Protein AF-A0AAV6LHW0-F1 (afdb_monomer)

Foldseek 3Di:
DDDDDDDDDDDDDDPPPPPPPDPPLQFKKKKFWKQFPLQFTFIWIDTSPPPDQPADATDGPADTAPDRFGQWEWADAAQKIKTAWHFDPVPPPPQQPRIFQWMWMARNVCRVVHIDTDDGHPFGFGNWYWDADHVVSDIDTWDGDGSDPDVPDPTDDDWDADPVQQKIKDAPPLVQGQWIWIFNNVDPPTDIGTAAASHCVQDDNDDFDSVPPQWDWDKEDSPPQKIWIWIWGDDPAIKIKIWIWRWDWDQDPVPRDTHIYIDTPDIHIYHHPDPGPRMHTDDMYIHGNPPPPVVPPVVVVVPPPDDDDDDDDDDDDDDDDYDDDDDDDDDDDDDDDDDDD

Sequence (341 aa):
MLPTDPNTSMSTPFSSSSSSGELEYEDASIYFCVERDFRLHEWYVIKGNSKTPEDKLLRPIFPPPPKNQRRSGCGVVGSTIYVLGGMDYNQRSYYGNDMYDDVYYIDTHRPSSGWKKGCPMTTPRDRPYAVTVDDLHKMYVFGGKGILRRRDDVTPWAEVFDSKDGILYCMENWRRPGIMYGLDVSNPQNQIQRVLGCDNSCLPQEGYNYDDPAAKEFMVSLGNSKLAVIWSGYRDGFFVCCSKLNMSKRLNATTGQVDFVAMPLSLSYYSVESLETSSRLAYCLAIFPSQNNESKEEASKDASTSNDINSSNNNNNNDAKKKKKKKKKKRVRNKKKKQVQ

Structure (mmCIF, N/CA/C/O backbone):
data_AF-A0AAV6LHW0-F1
#
_entry.id   AF-A0AAV6LHW0-F1
#
loop_
_atom_site.group_PDB
_atom_site.id
_atom_site.type_symbol
_atom_site.label_atom_id
_atom_site.label_alt_id
_atom_site.label_comp_id
_atom_site.label_asym_id
_atom_site.label_entity_id
_atom_site.label_seq_id
_atom_site.pdbx_PDB_ins_code
_atom_site.Cartn_x
_atom_site.Cartn_y
_atom_site.Cartn_z
_atom_site.occupancy
_atom_site.B_iso_or_equiv
_atom_site.auth_seq_id
_atom_site.auth_comp_id
_atom_site.auth_asym_id
_atom_site.auth_atom_id
_atom_site.pdbx_PDB_model_num
ATOM 1 N N . MET A 1 1 ? -34.023 25.007 58.345 1.00 45.44 1 MET A N 1
ATOM 2 C CA . MET A 1 1 ? -33.346 23.700 58.470 1.00 45.44 1 MET A CA 1
ATOM 3 C C . MET A 1 1 ? -34.209 22.681 57.749 1.00 45.44 1 MET A C 1
ATOM 5 O O . MET A 1 1 ? -35.313 22.423 58.203 1.00 45.44 1 MET A O 1
ATOM 9 N N . LEU A 1 2 ? -33.765 22.229 56.578 1.00 45.16 2 LEU A N 1
ATOM 10 C CA . LEU A 1 2 ? -34.422 21.203 55.761 1.00 45.16 2 LEU A CA 1
ATOM 11 C C . LEU A 1 2 ? -33.617 19.901 55.898 1.00 45.16 2 LEU A C 1
ATOM 13 O O . LEU A 1 2 ? -32.389 19.999 55.977 1.00 45.16 2 LEU A O 1
ATOM 17 N N . PRO A 1 3 ? -34.250 18.717 55.941 1.00 59.19 3 PRO A N 1
ATOM 18 C CA . PRO A 1 3 ? -33.524 17.463 56.033 1.00 59.19 3 PRO A CA 1
ATOM 19 C C . PRO A 1 3 ? -33.006 17.042 54.653 1.00 59.19 3 PRO A C 1
ATOM 21 O O . PRO A 1 3 ? -33.725 17.064 53.657 1.00 59.19 3 PRO A O 1
ATOM 24 N N . THR A 1 4 ? -31.730 16.681 54.619 1.00 55.91 4 THR A N 1
ATOM 25 C CA . THR A 1 4 ? -31.039 16.026 53.508 1.00 55.91 4 THR A CA 1
ATOM 26 C C . THR A 1 4 ? -31.240 14.516 53.598 1.00 55.91 4 THR A C 1
ATOM 28 O O . THR A 1 4 ? -30.844 13.928 54.603 1.00 55.91 4 THR A O 1
ATOM 31 N N . ASP A 1 5 ? -31.769 13.896 52.543 1.00 54.09 5 ASP A N 1
ATOM 32 C CA . ASP A 1 5 ? -31.680 12.448 52.320 1.00 54.09 5 ASP A CA 1
ATOM 33 C C . ASP A 1 5 ? -30.439 12.131 51.469 1.00 54.09 5 ASP A C 1
ATOM 35 O O . ASP A 1 5 ? -30.334 12.625 50.342 1.00 54.09 5 ASP A O 1
ATOM 39 N N . PRO A 1 6 ? -29.502 11.292 51.947 1.00 62.72 6 PRO A N 1
ATOM 40 C CA . PRO A 1 6 ? -28.425 10.759 51.133 1.00 62.72 6 PRO A CA 1
ATOM 41 C C . PRO A 1 6 ? -28.616 9.249 50.988 1.00 62.72 6 PRO A C 1
ATOM 43 O O . PRO A 1 6 ? -28.212 8.498 51.868 1.00 62.72 6 PRO A O 1
ATOM 46 N N . ASN A 1 7 ? -29.233 8.786 49.900 1.00 53.12 7 ASN A N 1
ATOM 47 C CA . ASN A 1 7 ? -29.050 7.407 49.431 1.00 53.12 7 ASN A CA 1
ATOM 48 C C . ASN A 1 7 ? -29.612 7.230 48.018 1.00 53.12 7 ASN A C 1
ATOM 50 O O . ASN A 1 7 ? -30.750 6.817 47.809 1.00 53.12 7 ASN A O 1
ATOM 54 N N . THR A 1 8 ? -28.774 7.4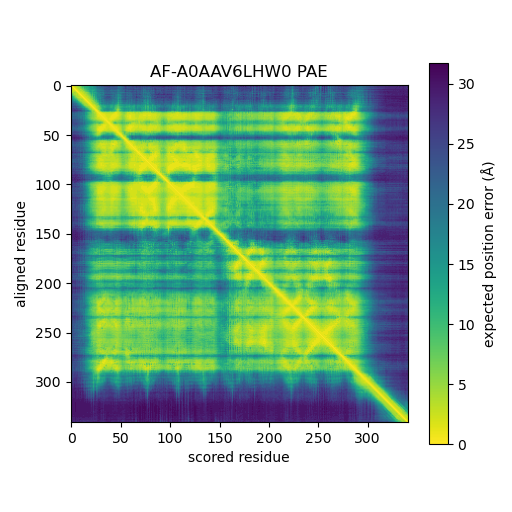98 47.019 1.00 55.09 8 THR A N 1
ATOM 55 C CA . THR A 1 8 ? -28.969 6.969 45.667 1.00 55.09 8 THR A CA 1
ATOM 56 C C . THR A 1 8 ? -27.745 6.133 45.329 1.00 55.09 8 THR A C 1
ATOM 58 O O . THR A 1 8 ? -26.721 6.626 44.867 1.00 55.09 8 THR A O 1
ATOM 61 N N . SER A 1 9 ? -27.854 4.846 45.651 1.00 48.81 9 SER A N 1
ATOM 62 C CA . SER A 1 9 ? -26.926 3.794 45.252 1.00 48.81 9 SER A CA 1
ATOM 63 C C . SER A 1 9 ? -26.921 3.708 43.723 1.00 48.81 9 SER A C 1
ATOM 65 O O . SER A 1 9 ? -27.891 3.238 43.126 1.00 48.81 9 SER A O 1
ATOM 67 N N . MET A 1 10 ? -25.839 4.163 43.087 1.00 45.81 10 MET A N 1
ATOM 68 C CA . MET A 1 10 ? -25.598 3.907 41.670 1.00 45.81 10 MET A CA 1
ATOM 69 C C . MET A 1 10 ? -25.259 2.428 41.480 1.00 45.81 10 MET A C 1
ATOM 71 O O . MET A 1 10 ? -24.187 1.965 41.864 1.00 45.81 10 MET A O 1
ATOM 75 N N . SER A 1 11 ? -26.185 1.689 40.876 1.00 41.66 11 SER A N 1
ATOM 76 C CA . SER A 1 11 ? -25.944 0.352 40.346 1.00 41.66 11 SER A CA 1
ATOM 77 C C . SER A 1 11 ? -24.885 0.420 39.245 1.00 41.66 11 SER A C 1
ATOM 79 O O . SER A 1 11 ? -25.066 1.118 38.245 1.00 41.66 11 SER A O 1
ATOM 81 N N . THR A 1 12 ? -23.787 -0.307 39.421 1.00 42.31 12 THR A N 1
ATOM 82 C CA . THR A 1 12 ? -22.769 -0.504 38.391 1.00 42.31 12 THR A CA 1
ATOM 83 C C . THR A 1 12 ? -23.359 -1.299 37.217 1.00 42.31 12 THR A C 1
ATOM 85 O O . THR A 1 12 ? -24.058 -2.292 37.437 1.00 42.31 12 THR A O 1
ATOM 88 N N . PRO A 1 13 ? -23.120 -0.896 35.958 1.00 51.62 13 PRO A N 1
ATOM 89 C CA . PRO A 1 13 ? -23.587 -1.663 34.814 1.00 51.62 13 PRO A CA 1
ATOM 90 C C . PRO A 1 13 ? -22.783 -2.963 34.690 1.00 51.62 13 PRO A C 1
ATOM 92 O O . PRO A 1 13 ? -21.550 -2.958 34.661 1.00 51.62 13 PRO A O 1
ATOM 95 N N . PHE A 1 14 ? -23.512 -4.077 34.621 1.00 39.62 14 PHE A N 1
ATOM 96 C CA . PHE A 1 14 ? -22.997 -5.416 34.356 1.00 39.62 14 PHE A CA 1
ATOM 97 C C . PHE A 1 14 ? -22.128 -5.422 33.093 1.00 39.62 14 PHE A C 1
ATOM 99 O O . PHE A 1 14 ? -22.608 -5.202 31.983 1.00 39.62 14 PHE A O 1
ATOM 106 N N . SER A 1 15 ? -20.842 -5.710 33.271 1.00 40.59 15 SER A N 1
ATOM 107 C CA . SER A 1 15 ? -19.899 -5.977 32.189 1.00 40.59 15 SER A CA 1
ATOM 108 C C . SER A 1 15 ? -20.112 -7.419 31.726 1.00 40.59 15 SER A C 1
ATOM 110 O O . SER A 1 15 ? -19.512 -8.352 32.254 1.00 40.59 15 SER A O 1
ATOM 112 N N . SER A 1 16 ? -21.015 -7.637 30.772 1.00 41.41 16 SER A N 1
ATOM 113 C CA . SER A 1 16 ? -21.147 -8.935 30.109 1.00 41.41 16 SER A CA 1
ATOM 114 C C . SER A 1 16 ? -19.967 -9.126 29.152 1.00 41.41 16 SER A C 1
ATOM 116 O O . SER A 1 16 ? -20.034 -8.747 27.984 1.00 41.41 16 SER A O 1
ATOM 118 N N . SER A 1 17 ? -18.867 -9.689 29.652 1.00 40.88 17 SER A N 1
ATOM 119 C CA . SER A 1 17 ? -17.739 -10.134 28.833 1.00 40.88 17 SER A CA 1
ATOM 120 C C . SER A 1 17 ? -18.137 -11.405 28.079 1.00 40.88 17 SER A C 1
ATOM 122 O O . SER A 1 17 ? -17.826 -12.523 28.494 1.00 40.88 17 SER A O 1
ATOM 124 N N . SER A 1 18 ? -18.875 -11.253 26.983 1.00 45.28 18 SER A N 1
ATOM 125 C CA . SER A 1 18 ? -19.011 -12.322 26.002 1.00 45.28 18 SER A CA 1
ATOM 126 C C . SER A 1 18 ? -17.648 -12.518 25.343 1.00 45.28 18 SER A C 1
ATOM 128 O O . SER A 1 18 ? -17.270 -11.753 24.459 1.00 45.28 18 SER A O 1
ATOM 130 N N . SER A 1 19 ? -16.901 -13.533 25.780 1.00 45.72 19 SER A N 1
ATOM 131 C CA . SER A 1 19 ? -15.697 -14.008 25.096 1.00 45.72 19 SER A CA 1
ATOM 132 C C . SER A 1 19 ? -16.102 -14.742 23.812 1.00 45.72 19 SER A C 1
ATOM 134 O O . SER A 1 19 ? -15.913 -15.952 23.670 1.00 45.72 19 SER A O 1
ATOM 136 N N . SER A 1 20 ? -16.735 -14.038 22.876 1.00 52.12 20 SER A N 1
ATOM 137 C CA . SER A 1 20 ? -16.699 -14.466 21.485 1.00 52.12 20 SER A CA 1
ATOM 138 C C . SER A 1 20 ? -15.224 -14.492 21.122 1.00 52.12 20 SER A C 1
ATOM 140 O O . SER A 1 20 ? -14.586 -13.447 21.199 1.00 52.12 20 SER A O 1
ATOM 142 N N . GLY A 1 21 ? -14.675 -15.677 20.848 1.00 49.41 21 GLY A N 1
ATOM 143 C CA . GLY A 1 21 ? -13.283 -15.825 20.446 1.00 49.41 21 GLY A CA 1
ATOM 144 C C . GLY A 1 21 ? -13.035 -14.940 19.236 1.00 49.41 21 GLY A C 1
ATOM 145 O O . GLY A 1 21 ? -13.400 -15.311 18.120 1.00 49.41 21 GLY A O 1
ATOM 146 N N . GLU A 1 22 ? -12.497 -13.745 19.476 1.00 56.09 22 GLU A N 1
ATOM 147 C CA . GLU A 1 22 ? -12.031 -12.862 18.427 1.00 56.09 22 GLU A CA 1
ATOM 148 C C . GLU A 1 22 ? -10.978 -13.667 17.684 1.00 56.09 22 GLU A C 1
ATOM 150 O O . GLU A 1 22 ? -9.933 -14.010 18.232 1.00 56.09 22 GLU A O 1
ATOM 155 N N . LEU A 1 23 ? -11.307 -14.064 16.454 1.00 55.53 23 LEU A N 1
ATOM 156 C CA . LEU A 1 23 ? -10.321 -14.601 15.536 1.00 55.53 23 LEU A CA 1
ATOM 157 C C . LEU A 1 23 ? -9.218 -13.550 15.471 1.00 55.53 23 LEU A C 1
ATOM 159 O O . LEU A 1 23 ? -9.448 -12.444 14.987 1.00 55.53 23 LEU A O 1
ATOM 163 N N . GLU A 1 24 ? -8.056 -13.860 16.030 1.00 57.31 24 GLU A N 1
ATOM 164 C CA . GLU A 1 24 ? -6.902 -12.977 16.006 1.00 57.31 24 GLU A CA 1
ATOM 165 C C . GLU A 1 24 ? -6.480 -12.798 14.540 1.00 57.31 24 GLU A C 1
ATOM 167 O O . GLU A 1 24 ? -5.774 -13.615 13.960 1.00 57.31 24 GLU A O 1
ATOM 172 N N . TYR A 1 25 ? -6.932 -11.715 13.903 1.00 59.81 25 TYR A N 1
ATOM 173 C CA . TYR A 1 25 ? -6.459 -11.264 12.586 1.00 59.81 25 TYR A CA 1
ATOM 174 C C . TYR A 1 25 ? -5.032 -10.671 12.676 1.00 59.81 25 TYR A C 1
ATOM 176 O O . TYR A 1 25 ? -4.669 -9.781 11.908 1.00 59.81 25 TYR A O 1
ATOM 184 N N . GLU A 1 26 ? -4.209 -11.120 13.630 1.00 60.47 26 GLU A N 1
ATOM 185 C CA . GLU A 1 26 ? -2.890 -10.535 13.919 1.00 60.47 26 GLU A CA 1
ATOM 186 C C . GLU A 1 26 ? -1.864 -10.717 12.785 1.00 60.47 26 GLU A C 1
ATOM 188 O O . GLU A 1 26 ? -0.864 -10.001 12.719 1.00 60.47 26 GLU A O 1
ATOM 193 N N . ASP A 1 27 ? -2.164 -11.566 11.807 1.00 80.06 27 ASP A N 1
ATOM 194 C CA . ASP A 1 27 ? -1.189 -12.044 10.829 1.00 80.06 27 ASP A CA 1
ATOM 195 C C . ASP A 1 27 ? -1.118 -11.224 9.528 1.00 80.06 27 ASP A C 1
ATOM 197 O O . ASP A 1 27 ? -0.403 -11.607 8.592 1.00 80.06 27 ASP A O 1
ATOM 201 N N . ALA A 1 28 ? -1.830 -10.093 9.434 1.00 86.62 28 ALA A N 1
ATOM 202 C CA . ALA A 1 28 ? -1.770 -9.245 8.244 1.00 86.62 28 ALA A CA 1
ATOM 203 C C . ALA A 1 28 ? -0.316 -8.834 7.944 1.00 86.62 28 ALA A C 1
ATOM 205 O O . ALA A 1 28 ? 0.417 -8.336 8.805 1.00 86.62 28 ALA A O 1
ATOM 206 N N . SER A 1 29 ? 0.117 -9.071 6.708 1.00 91.75 29 SER A N 1
ATOM 207 C CA . SER A 1 29 ? 1.451 -8.704 6.237 1.00 91.75 29 SER A CA 1
ATOM 208 C C . SER A 1 29 ? 1.357 -7.446 5.391 1.00 91.75 29 SER A C 1
ATOM 210 O O . SER A 1 29 ? 0.547 -7.373 4.468 1.00 91.75 29 SER A O 1
ATOM 212 N N . ILE A 1 30 ? 2.194 -6.459 5.693 1.00 92.06 30 ILE A N 1
ATOM 213 C CA . ILE A 1 30 ? 2.239 -5.203 4.949 1.00 92.06 30 ILE A CA 1
ATOM 214 C C . ILE A 1 30 ? 3.348 -5.304 3.916 1.00 92.06 30 ILE A C 1
ATOM 216 O O . ILE A 1 30 ? 4.518 -5.445 4.265 1.00 92.06 30 ILE A O 1
ATOM 220 N N . TYR A 1 31 ? 2.977 -5.235 2.648 1.00 94.00 31 TYR A N 1
ATOM 221 C CA . TYR A 1 31 ? 3.888 -5.203 1.520 1.00 94.00 31 TYR A CA 1
ATOM 222 C C . TYR A 1 31 ? 4.029 -3.772 1.049 1.00 94.00 31 TYR A C 1
ATOM 224 O O . TYR A 1 31 ? 3.038 -3.099 0.783 1.00 94.00 31 TYR A O 1
ATOM 232 N N . PHE A 1 32 ? 5.254 -3.302 0.894 1.00 93.81 32 PHE A N 1
ATOM 233 C CA . PHE A 1 32 ? 5.490 -1.967 0.371 1.00 93.81 32 PHE A CA 1
ATOM 234 C C . PHE A 1 32 ? 6.571 -1.994 -0.693 1.00 93.81 32 PHE A C 1
ATOM 236 O O . PHE A 1 32 ? 7.426 -2.880 -0.722 1.00 93.81 32 PHE A O 1
ATOM 243 N N . CYS A 1 33 ? 6.500 -1.028 -1.596 1.00 93.25 33 CYS A N 1
ATOM 244 C CA . CYS A 1 33 ? 7.417 -0.907 -2.707 1.00 93.25 33 CYS A CA 1
ATOM 245 C C . CYS A 1 33 ? 8.215 0.383 -2.586 1.00 93.25 33 CYS A C 1
ATOM 247 O O . CYS A 1 33 ? 7.638 1.458 -2.413 1.00 93.25 33 CYS A O 1
ATOM 249 N N . VAL A 1 34 ? 9.530 0.269 -2.721 1.00 91.44 34 VAL A N 1
ATOM 250 C CA . VAL A 1 34 ? 10.455 1.395 -2.795 1.00 91.44 34 VAL A CA 1
ATOM 251 C C . VAL A 1 34 ? 10.915 1.534 -4.237 1.00 91.44 34 VAL A C 1
ATOM 253 O O . VAL A 1 34 ? 11.381 0.574 -4.853 1.00 91.44 34 VAL A O 1
ATOM 256 N N . GLU A 1 35 ? 10.763 2.734 -4.779 1.00 89.75 35 GLU A N 1
ATOM 257 C CA . GLU A 1 35 ? 11.298 3.113 -6.078 1.00 89.75 35 GLU A CA 1
ATOM 258 C C . GLU A 1 35 ? 12.702 3.699 -5.886 1.00 89.75 35 GLU A C 1
ATOM 260 O O . GLU A 1 35 ? 12.839 4.719 -5.212 1.00 89.75 35 GLU A O 1
ATOM 265 N N . ARG A 1 36 ? 13.725 3.082 -6.489 1.00 87.00 36 ARG A N 1
ATOM 266 C CA . ARG A 1 36 ? 15.128 3.540 -6.456 1.00 87.00 36 ARG A CA 1
ATOM 267 C C . ARG A 1 36 ? 15.575 4.095 -7.788 1.00 87.00 36 ARG A C 1
ATOM 269 O O . ARG A 1 36 ? 15.287 3.484 -8.825 1.00 87.00 36 ARG A O 1
ATOM 276 N N . ASP A 1 37 ? 16.247 5.245 -7.776 1.00 83.06 37 ASP A N 1
ATOM 277 C CA . ASP A 1 37 ? 16.750 5.929 -8.977 1.00 83.06 37 ASP A CA 1
ATOM 278 C C . ASP A 1 37 ? 15.693 6.091 -10.078 1.00 83.06 37 ASP A C 1
ATOM 280 O O . ASP A 1 37 ? 15.959 6.135 -11.288 1.00 83.06 37 ASP A O 1
ATOM 284 N N . PHE A 1 38 ? 14.433 6.132 -9.651 1.00 77.88 38 PHE A N 1
ATOM 285 C CA . PHE A 1 38 ? 13.253 6.014 -10.489 1.00 77.88 38 PHE A CA 1
ATOM 286 C C . PHE A 1 38 ? 13.181 4.712 -11.314 1.00 77.88 38 PHE A C 1
ATOM 288 O O . PHE A 1 38 ? 12.250 4.529 -12.078 1.00 77.88 38 PHE A O 1
ATOM 295 N N . ARG A 1 39 ? 14.171 3.814 -11.300 1.00 78.50 39 ARG A N 1
ATOM 296 C CA . ARG A 1 39 ? 14.297 2.679 -12.238 1.00 78.50 39 ARG A CA 1
ATOM 297 C C . ARG A 1 39 ? 13.915 1.339 -11.641 1.00 78.50 39 ARG A C 1
ATOM 299 O O . ARG A 1 39 ? 13.562 0.451 -12.411 1.00 78.50 39 ARG A O 1
ATOM 306 N N . LEU A 1 40 ? 14.050 1.166 -10.339 1.00 84.25 40 LEU A N 1
ATOM 307 C CA . LEU A 1 40 ? 13.905 -0.139 -9.714 1.00 84.25 40 LEU A CA 1
ATOM 308 C C . LEU A 1 40 ? 12.770 -0.079 -8.709 1.00 84.25 40 LEU A C 1
ATOM 310 O O . LEU A 1 40 ? 12.725 0.827 -7.890 1.00 84.25 40 LEU A O 1
ATOM 314 N N . HIS A 1 41 ? 11.853 -1.035 -8.814 1.00 89.81 41 HIS A N 1
ATOM 315 C CA . HIS A 1 41 ? 10.768 -1.225 -7.862 1.00 89.81 41 HIS A CA 1
ATOM 316 C C . HIS A 1 41 ? 11.117 -2.440 -7.021 1.00 89.81 41 HIS A C 1
ATOM 318 O O . HIS A 1 41 ? 11.032 -3.578 -7.493 1.00 89.81 41 HIS A O 1
ATOM 324 N N . GLU A 1 42 ? 11.543 -2.186 -5.795 1.00 93.25 42 GLU A N 1
ATOM 325 C CA . GLU A 1 42 ? 11.894 -3.220 -4.837 1.00 93.25 42 GLU A CA 1
ATOM 326 C C . GLU A 1 42 ? 10.759 -3.388 -3.843 1.00 93.25 42 GLU A C 1
ATOM 328 O O . GLU A 1 42 ? 10.222 -2.412 -3.324 1.00 93.25 42 GLU A O 1
ATOM 333 N N . TRP A 1 43 ? 10.367 -4.633 -3.608 1.00 94.06 43 TRP A N 1
ATOM 334 C CA . TRP A 1 43 ? 9.271 -4.962 -2.710 1.00 94.06 43 TRP A CA 1
ATOM 335 C C . TRP A 1 43 ? 9.807 -5.492 -1.396 1.00 94.06 43 TRP A C 1
ATOM 337 O O . TRP A 1 43 ? 10.716 -6.317 -1.387 1.00 94.06 43 TRP A O 1
ATOM 347 N N . TYR A 1 44 ? 9.193 -5.067 -0.306 1.00 94.00 44 TYR A N 1
ATOM 348 C CA . TYR A 1 44 ? 9.530 -5.447 1.057 1.00 94.00 44 TYR A CA 1
ATOM 349 C C . TYR A 1 44 ? 8.268 -5.895 1.784 1.00 94.00 44 TYR A C 1
ATOM 351 O O . TYR A 1 44 ? 7.156 -5.589 1.352 1.00 94.00 44 TYR A O 1
ATOM 359 N N . VAL A 1 45 ? 8.441 -6.612 2.894 1.00 93.75 45 VAL A N 1
ATOM 360 C CA . VAL A 1 45 ? 7.328 -7.059 3.735 1.00 93.75 45 VAL A CA 1
ATOM 361 C C . VAL A 1 45 ? 7.620 -6.826 5.209 1.00 93.75 45 VAL A C 1
ATOM 363 O O . VAL A 1 45 ? 8.693 -7.168 5.708 1.00 93.75 45 VAL A O 1
ATOM 366 N N . ILE A 1 46 ? 6.624 -6.298 5.912 1.00 91.12 46 ILE A N 1
ATOM 367 C CA . ILE A 1 46 ? 6.542 -6.260 7.369 1.00 91.12 46 ILE A CA 1
ATOM 368 C C . ILE A 1 46 ? 5.493 -7.288 7.780 1.00 91.12 46 ILE A C 1
ATOM 370 O O . ILE A 1 46 ? 4.313 -7.154 7.461 1.00 91.12 46 ILE A O 1
ATOM 374 N N . LYS A 1 47 ? 5.921 -8.341 8.477 1.00 89.69 47 LYS A N 1
ATOM 375 C CA . LYS A 1 47 ? 5.010 -9.380 8.975 1.00 89.69 47 LYS A CA 1
ATOM 376 C C . LYS A 1 47 ? 4.317 -8.915 10.256 1.00 89.69 47 LYS A C 1
ATOM 378 O O . LYS A 1 47 ? 4.991 -8.406 11.153 1.00 89.69 47 LYS A O 1
ATOM 383 N N . GLY A 1 48 ? 3.009 -9.162 10.362 1.00 81.19 48 GLY A N 1
ATOM 384 C CA . GLY A 1 48 ? 2.166 -8.767 11.496 1.00 81.19 48 GLY A CA 1
ATOM 385 C C . GLY A 1 48 ? 2.744 -9.133 12.868 1.00 81.19 48 GLY A C 1
ATOM 386 O O . GLY A 1 48 ? 2.841 -8.260 13.730 1.00 81.19 48 GLY A O 1
ATOM 387 N N . ASN A 1 49 ? 3.260 -10.358 13.010 1.00 77.00 49 ASN A N 1
ATOM 388 C CA . ASN A 1 49 ? 3.678 -10.935 14.299 1.00 77.00 49 ASN A CA 1
ATOM 389 C C . ASN A 1 49 ? 5.152 -10.718 14.663 1.00 77.00 49 ASN A C 1
ATOM 391 O O . ASN A 1 49 ? 5.681 -11.394 15.550 1.00 77.00 49 ASN A O 1
ATOM 395 N N . SER A 1 50 ? 5.870 -9.831 13.972 1.00 72.31 50 SER A N 1
ATOM 396 C CA . SER A 1 50 ? 7.274 -9.574 14.305 1.00 72.31 50 SER A CA 1
ATOM 397 C C . SER A 1 50 ? 7.379 -8.814 15.635 1.00 72.31 50 SER A C 1
ATOM 399 O O . SER A 1 50 ? 7.441 -7.591 15.641 1.00 72.31 50 SER A O 1
ATOM 401 N N . LYS A 1 51 ? 7.456 -9.545 16.756 1.00 66.81 51 LYS A N 1
ATOM 402 C CA . LYS A 1 51 ? 7.582 -8.996 18.122 1.00 66.81 51 LYS A CA 1
ATOM 403 C C . LYS A 1 51 ? 8.893 -8.248 18.400 1.00 66.81 51 LYS A C 1
ATOM 405 O O . LYS A 1 51 ? 9.015 -7.639 19.452 1.00 66.81 51 LYS A O 1
ATOM 410 N N . THR A 1 52 ? 9.874 -8.297 17.498 1.00 58.38 52 THR A N 1
ATOM 411 C CA . THR A 1 52 ? 11.169 -7.620 17.672 1.00 58.38 52 THR A CA 1
ATOM 412 C C . THR A 1 52 ? 11.304 -6.439 16.702 1.00 58.38 52 THR A C 1
ATOM 414 O O . THR A 1 52 ? 11.442 -6.684 15.495 1.00 58.38 52 THR A O 1
ATOM 417 N N . PRO A 1 53 ? 11.237 -5.184 17.199 1.00 54.72 53 PRO A N 1
ATOM 418 C CA . PRO A 1 53 ? 11.320 -3.965 16.389 1.00 54.72 53 PRO A CA 1
ATOM 419 C C . PRO A 1 53 ? 12.749 -3.470 16.115 1.00 54.72 53 PRO A C 1
ATOM 421 O O . PRO A 1 53 ? 12.900 -2.441 15.470 1.00 54.72 53 PRO A O 1
ATOM 424 N N . GLU A 1 54 ? 13.791 -4.140 16.607 1.00 55.16 54 GLU A N 1
ATOM 425 C CA . GLU A 1 54 ? 15.150 -3.586 16.554 1.00 55.16 54 GLU A CA 1
ATOM 426 C C . GLU A 1 54 ? 15.771 -3.721 15.156 1.00 55.16 54 GLU A C 1
ATOM 428 O O . GLU A 1 54 ? 15.980 -4.836 14.672 1.00 55.16 54 GLU A O 1
ATOM 433 N N . ASP A 1 55 ? 16.008 -2.569 14.515 1.00 57.66 55 ASP A N 1
ATOM 434 C CA . ASP A 1 55 ? 16.890 -2.310 13.366 1.00 57.66 55 ASP A CA 1
ATOM 435 C C . ASP A 1 55 ? 17.003 -3.437 12.335 1.00 57.66 55 ASP A C 1
ATOM 437 O O . ASP A 1 55 ? 18.085 -3.830 11.888 1.00 57.66 55 ASP A O 1
ATOM 441 N N . LYS A 1 56 ? 15.854 -3.970 11.906 1.00 75.88 56 LYS A N 1
ATOM 442 C CA . LYS A 1 56 ? 15.839 -4.974 10.845 1.00 75.88 56 LYS A CA 1
ATOM 443 C C . LYS A 1 56 ? 16.113 -4.297 9.518 1.00 75.88 56 LYS A C 1
ATOM 445 O O . LYS A 1 56 ? 15.253 -3.611 8.968 1.00 75.88 56 LYS A O 1
ATOM 450 N N . LEU A 1 57 ? 17.300 -4.564 8.992 1.00 81.69 57 LEU A N 1
ATOM 451 C CA . LEU A 1 57 ? 17.639 -4.298 7.607 1.00 81.69 57 LEU A CA 1
ATOM 452 C C . LEU A 1 57 ? 16.721 -5.127 6.702 1.00 81.69 57 LEU A C 1
ATOM 454 O O . LEU A 1 57 ? 16.831 -6.356 6.632 1.00 81.69 57 LEU A O 1
ATOM 458 N N . LEU A 1 58 ? 15.786 -4.462 6.031 1.00 86.38 58 LEU A N 1
ATOM 459 C CA . LEU A 1 58 ? 14.883 -5.124 5.099 1.00 86.38 58 LEU A CA 1
ATOM 460 C C . LEU A 1 58 ? 15.574 -5.339 3.751 1.00 86.38 58 LEU A C 1
ATOM 462 O O . LEU A 1 58 ? 16.264 -4.460 3.234 1.00 86.38 58 LEU A O 1
ATOM 466 N N . ARG A 1 59 ? 15.343 -6.516 3.161 1.00 89.25 59 ARG A N 1
ATOM 467 C CA . ARG A 1 59 ? 15.826 -6.880 1.824 1.00 89.25 59 ARG A CA 1
ATOM 468 C C . ARG A 1 59 ? 14.663 -7.074 0.855 1.00 89.25 59 ARG A C 1
ATOM 470 O O . ARG A 1 59 ? 13.597 -7.514 1.298 1.00 89.25 59 ARG A O 1
ATOM 477 N N . PRO A 1 60 ? 14.862 -6.795 -0.446 1.00 91.06 60 PRO A N 1
ATOM 478 C CA . PRO A 1 60 ? 13.843 -7.048 -1.450 1.00 91.06 60 PRO A CA 1
ATOM 479 C C . PRO A 1 60 ? 13.428 -8.523 -1.460 1.00 91.06 60 PRO A C 1
ATOM 481 O O . PRO A 1 60 ? 14.279 -9.413 -1.479 1.00 91.06 60 PRO A O 1
ATOM 484 N N . ILE A 1 61 ? 12.123 -8.789 -1.446 1.00 93.75 61 ILE A N 1
ATOM 485 C CA . ILE A 1 61 ? 11.578 -10.156 -1.364 1.00 93.75 61 ILE A CA 1
ATOM 486 C C . ILE A 1 61 ? 11.186 -10.741 -2.721 1.00 93.75 61 ILE A C 1
ATOM 488 O O . ILE A 1 61 ? 11.010 -11.954 -2.841 1.00 93.75 61 ILE A O 1
ATOM 492 N N . PHE A 1 62 ? 11.042 -9.892 -3.739 1.00 92.75 62 PHE A N 1
ATOM 493 C CA . PHE A 1 62 ? 10.716 -10.298 -5.102 1.00 92.75 62 PHE A CA 1
ATOM 494 C C . PHE A 1 62 ? 11.803 -9.814 -6.064 1.00 92.75 62 PHE A C 1
ATOM 496 O O . PHE A 1 62 ? 12.367 -8.737 -5.850 1.00 92.75 62 PHE A O 1
ATOM 503 N N . PRO A 1 63 ? 12.068 -10.550 -7.159 1.00 92.81 63 PRO A N 1
ATOM 504 C CA . PRO A 1 63 ? 12.795 -9.974 -8.283 1.00 92.81 63 PRO A CA 1
ATOM 505 C C . PRO A 1 63 ? 12.011 -8.778 -8.857 1.00 92.81 63 PRO A C 1
ATOM 507 O O . PRO A 1 63 ? 10.793 -8.697 -8.661 1.00 92.81 63 PRO A O 1
ATOM 510 N N . PRO A 1 64 ? 12.656 -7.859 -9.592 1.00 90.38 64 PRO A N 1
ATOM 511 C CA . PRO A 1 64 ? 11.942 -6.779 -10.263 1.00 90.38 64 PRO A CA 1
ATOM 512 C C . PRO A 1 64 ? 10.954 -7.334 -11.309 1.00 90.38 64 PRO A C 1
ATOM 514 O O . PRO A 1 64 ? 11.204 -8.396 -11.895 1.00 90.38 64 PRO A O 1
ATOM 517 N N . PRO A 1 65 ? 9.832 -6.638 -11.572 1.00 90.00 65 PRO A N 1
ATOM 518 C CA . PRO A 1 65 ? 8.916 -7.026 -12.638 1.00 90.00 65 PRO A CA 1
ATOM 519 C C . PRO A 1 65 ? 9.609 -6.983 -14.016 1.00 90.00 65 PRO A C 1
ATOM 521 O O . PRO A 1 65 ? 10.553 -6.212 -14.206 1.00 90.00 65 PRO A O 1
ATOM 524 N N . PRO A 1 66 ? 9.147 -7.768 -15.014 1.00 89.31 66 PRO A N 1
ATOM 525 C CA . PRO A 1 66 ? 9.828 -7.904 -16.307 1.00 89.31 66 PRO A CA 1
ATOM 526 C C . PRO A 1 66 ? 9.956 -6.599 -17.098 1.00 89.31 66 PRO A C 1
ATOM 528 O O . PRO A 1 66 ? 10.838 -6.472 -17.944 1.00 89.31 66 PRO A O 1
ATOM 531 N N . LYS A 1 67 ? 9.060 -5.640 -16.850 1.00 88.06 67 LYS A N 1
ATOM 532 C CA . LYS A 1 67 ? 9.114 -4.293 -17.414 1.00 88.06 67 LYS A CA 1
ATOM 533 C C . LYS A 1 67 ? 9.333 -3.276 -16.306 1.00 88.06 67 LYS A C 1
ATOM 535 O O . LYS A 1 67 ? 8.740 -3.375 -15.235 1.00 88.06 67 LYS A O 1
ATOM 540 N N . ASN A 1 68 ? 10.119 -2.247 -16.613 1.00 83.75 68 ASN A N 1
ATOM 541 C CA . ASN A 1 68 ? 10.272 -1.082 -15.752 1.00 83.75 68 ASN A CA 1
ATOM 542 C C . ASN A 1 68 ? 9.045 -0.169 -15.876 1.00 83.75 68 ASN A C 1
ATOM 544 O O . ASN A 1 68 ? 9.057 0.829 -16.597 1.00 83.75 68 ASN A O 1
ATOM 548 N N . GLN A 1 69 ? 7.956 -0.568 -15.226 1.00 85.00 69 GLN A N 1
ATOM 549 C CA . GLN A 1 69 ? 6.696 0.158 -15.252 1.00 85.00 69 GLN A CA 1
ATOM 550 C C . GLN A 1 69 ? 6.691 1.238 -14.168 1.00 85.00 69 GLN A C 1
ATOM 552 O O . GLN A 1 69 ? 6.136 1.067 -13.080 1.00 85.00 69 GLN A O 1
ATOM 557 N N . ARG A 1 70 ? 7.335 2.371 -14.450 1.00 87.06 70 ARG A N 1
ATOM 558 C CA . ARG A 1 70 ? 7.298 3.517 -13.536 1.00 87.06 70 ARG A CA 1
ATOM 559 C C . ARG A 1 70 ? 5.880 4.019 -13.408 1.00 87.06 70 ARG A C 1
ATOM 561 O O . ARG A 1 70 ? 5.130 3.980 -14.380 1.00 87.06 70 ARG A O 1
ATOM 568 N N . ARG A 1 71 ? 5.545 4.566 -12.238 1.00 88.56 71 ARG A N 1
ATOM 569 C CA . ARG A 1 71 ? 4.234 5.183 -12.007 1.00 88.56 71 ARG A CA 1
ATOM 570 C C . ARG A 1 71 ? 3.071 4.226 -12.318 1.00 88.56 71 ARG A C 1
ATOM 572 O O . ARG A 1 71 ? 2.035 4.643 -12.826 1.00 88.56 71 ARG A O 1
ATOM 579 N N . SER A 1 72 ? 3.251 2.941 -12.045 1.00 92.25 72 SER A N 1
ATOM 580 C CA . SER A 1 72 ? 2.170 1.960 -12.116 1.00 92.25 72 SER A CA 1
ATOM 581 C C . SER A 1 72 ? 1.089 2.236 -11.069 1.00 92.25 72 SER A C 1
ATOM 583 O O . SER A 1 72 ? 1.266 3.048 -10.159 1.00 92.25 72 SER A O 1
ATOM 585 N N . GLY A 1 73 ? -0.028 1.536 -11.186 1.00 90.75 73 GLY A N 1
ATOM 586 C CA . GLY A 1 73 ? -0.912 1.259 -10.060 1.00 90.75 73 GLY A CA 1
ATOM 587 C C . GLY A 1 73 ? -0.596 -0.113 -9.487 1.00 90.75 73 GLY A C 1
ATOM 588 O O . GLY A 1 73 ? 0.004 -0.951 -10.164 1.00 90.75 73 GLY A O 1
ATOM 589 N N . CYS A 1 74 ? -1.023 -0.370 -8.259 1.00 93.31 74 CYS A N 1
ATOM 590 C CA . CYS A 1 74 ? -0.919 -1.692 -7.662 1.00 93.31 74 CYS A CA 1
ATOM 591 C C . CYS A 1 74 ? -2.153 -2.021 -6.828 1.00 93.31 74 CYS A C 1
ATOM 593 O O . CYS A 1 74 ? -2.761 -1.131 -6.239 1.00 93.31 74 CYS A O 1
ATOM 595 N N . GLY A 1 75 ? -2.481 -3.303 -6.740 1.00 90.50 75 GLY A N 1
ATOM 596 C CA . GLY A 1 75 ? -3.541 -3.807 -5.874 1.00 90.50 75 GLY A CA 1
ATOM 597 C C . GLY A 1 75 ? -3.244 -5.233 -5.430 1.00 90.50 75 GLY A C 1
ATOM 598 O O . GLY A 1 75 ? -2.314 -5.865 -5.933 1.00 90.50 75 GLY A O 1
ATOM 599 N N . VAL A 1 76 ? -4.041 -5.753 -4.505 1.00 91.25 76 VAL A N 1
ATOM 600 C CA . VAL A 1 76 ? -3.917 -7.116 -3.976 1.00 91.25 76 VAL A CA 1
ATOM 601 C C . VAL A 1 76 ? -5.243 -7.816 -4.152 1.00 91.25 76 VAL A C 1
ATOM 603 O O . VAL A 1 76 ? -6.220 -7.272 -3.686 1.00 91.25 76 VAL A O 1
ATOM 606 N N . VAL A 1 77 ? -5.280 -9.019 -4.727 1.00 85.75 77 VAL A N 1
ATOM 607 C CA . VAL A 1 77 ? -6.456 -9.907 -4.650 1.00 85.75 77 VAL A CA 1
ATOM 608 C C . VAL A 1 77 ? -6.019 -11.215 -4.000 1.00 85.75 77 VAL A C 1
ATOM 610 O O . VAL A 1 77 ? -5.186 -11.938 -4.559 1.00 85.75 77 VAL A O 1
ATOM 613 N N . GLY A 1 78 ? -6.561 -11.522 -2.819 1.00 87.88 78 GLY A N 1
ATOM 614 C CA . GLY A 1 78 ? -6.119 -12.671 -2.023 1.00 87.88 78 GLY A CA 1
ATOM 615 C C . GLY A 1 78 ? -4.629 -12.569 -1.675 1.00 87.88 78 GLY A C 1
ATOM 616 O O . GLY A 1 78 ? -4.174 -11.536 -1.201 1.00 87.88 78 GLY A O 1
ATOM 617 N N . SER A 1 79 ? -3.839 -13.609 -1.961 1.00 91.19 79 SER A N 1
ATOM 618 C CA . SER A 1 79 ? -2.377 -13.596 -1.760 1.00 91.19 79 SER A CA 1
ATOM 619 C C . SER A 1 79 ? -1.590 -12.987 -2.927 1.00 91.19 79 SER A C 1
ATOM 621 O O . SER A 1 79 ? -0.361 -13.082 -2.949 1.00 91.19 79 SER A O 1
ATOM 623 N N . THR A 1 80 ? -2.252 -12.419 -3.938 1.00 91.94 80 THR A N 1
ATOM 624 C CA . THR A 1 80 ? -1.602 -12.013 -5.191 1.00 91.94 80 THR A CA 1
ATOM 625 C C . THR A 1 80 ? -1.509 -10.498 -5.305 1.00 91.94 80 THR A C 1
ATOM 627 O O . THR A 1 80 ? -2.528 -9.812 -5.307 1.00 91.94 80 THR A O 1
ATOM 630 N N . ILE A 1 81 ? -0.290 -9.982 -5.471 1.00 94.44 81 ILE A N 1
ATOM 631 C CA . ILE A 1 81 ? -0.037 -8.568 -5.778 1.00 94.44 81 ILE A CA 1
ATOM 632 C C . ILE A 1 81 ? -0.083 -8.385 -7.291 1.00 94.44 81 ILE A C 1
ATOM 634 O O . ILE A 1 81 ? 0.549 -9.148 -8.023 1.00 94.44 81 ILE A O 1
ATOM 638 N N . TYR A 1 82 ? -0.775 -7.348 -7.751 1.00 93.62 82 TYR A N 1
ATOM 639 C CA . TYR A 1 82 ? -0.833 -6.923 -9.144 1.00 93.62 82 TYR A CA 1
ATOM 640 C C . TYR A 1 82 ? -0.155 -5.563 -9.310 1.00 93.62 82 TYR A C 1
ATOM 642 O O . TYR A 1 82 ? -0.339 -4.668 -8.488 1.00 93.62 82 TYR A O 1
ATOM 650 N N . VAL A 1 83 ? 0.580 -5.404 -10.406 1.00 94.62 83 VAL A N 1
ATOM 651 C CA . VAL A 1 83 ? 1.162 -4.150 -10.893 1.00 94.62 83 VAL A CA 1
ATOM 652 C C . VAL A 1 83 ? 0.557 -3.863 -12.263 1.00 94.62 83 VAL A C 1
ATOM 654 O O . VAL A 1 83 ? 0.526 -4.735 -13.134 1.00 94.62 83 VAL A O 1
ATOM 657 N N . LEU A 1 84 ? 0.021 -2.658 -12.428 1.00 93.50 84 LEU A N 1
ATOM 658 C CA . LEU A 1 84 ? -0.871 -2.289 -13.520 1.00 93.50 84 LEU A CA 1
ATOM 659 C C . LEU A 1 84 ? -0.360 -1.038 -14.232 1.00 93.50 84 LEU A C 1
ATOM 661 O O . LEU A 1 84 ? -0.208 0.020 -13.618 1.00 93.50 84 LEU A O 1
ATOM 665 N N . GLY A 1 85 ? -0.196 -1.137 -15.547 1.00 92.25 85 GLY A N 1
ATOM 666 C CA . GLY A 1 85 ? 0.095 0.005 -16.403 1.00 92.25 85 GLY A CA 1
ATOM 667 C C . GLY A 1 85 ? 1.445 0.653 -16.123 1.00 92.25 85 GLY A C 1
ATOM 668 O O . GLY A 1 85 ? 2.470 -0.019 -16.165 1.00 92.25 85 GLY A O 1
ATOM 669 N N . GLY A 1 86 ? 1.451 1.968 -15.918 1.00 91.62 86 GLY A N 1
ATOM 670 C CA . GLY A 1 86 ? 2.655 2.775 -15.761 1.00 91.62 86 GLY A CA 1
ATOM 671 C C . GLY A 1 86 ? 3.219 3.268 -17.092 1.00 91.62 86 GLY A C 1
ATOM 672 O O . GLY A 1 86 ? 2.545 3.260 -18.122 1.00 91.62 86 GLY A O 1
ATOM 673 N N . MET A 1 87 ? 4.467 3.725 -17.071 1.00 89.75 87 MET A N 1
ATOM 674 C CA . MET A 1 87 ? 5.178 4.202 -18.252 1.00 89.75 87 MET A CA 1
ATOM 675 C C . MET A 1 87 ? 6.677 3.892 -18.207 1.00 89.75 87 MET A C 1
ATOM 677 O O . MET A 1 87 ? 7.266 3.785 -17.130 1.00 89.75 87 MET A O 1
ATOM 681 N N . ASP A 1 88 ? 7.314 3.798 -19.374 1.00 86.31 88 ASP A N 1
ATOM 682 C CA . ASP A 1 88 ? 8.774 3.685 -19.497 1.00 86.31 88 ASP A CA 1
ATOM 683 C C . ASP A 1 88 ? 9.396 5.021 -19.896 1.00 86.31 88 ASP A C 1
ATOM 685 O O . ASP A 1 88 ? 9.127 5.574 -20.956 1.00 86.31 88 ASP A O 1
ATOM 689 N N . TYR A 1 89 ? 10.266 5.541 -19.036 1.00 75.69 89 TYR A N 1
ATOM 690 C CA . TYR A 1 89 ? 10.954 6.810 -19.268 1.00 75.69 89 TYR A CA 1
ATOM 691 C C . TYR A 1 89 ? 12.159 6.709 -20.201 1.00 75.69 89 TYR A C 1
ATOM 693 O O . TYR A 1 89 ? 12.659 7.737 -20.662 1.00 75.69 89 TYR A O 1
ATOM 701 N N . ASN A 1 90 ? 12.665 5.501 -20.449 1.00 75.12 90 ASN A N 1
ATOM 702 C CA . ASN A 1 90 ? 13.816 5.314 -21.326 1.00 75.12 90 ASN A CA 1
ATOM 703 C C . ASN A 1 90 ? 13.420 5.426 -22.802 1.00 75.12 90 ASN A C 1
ATOM 705 O O . ASN A 1 90 ? 14.268 5.704 -23.653 1.00 75.12 90 ASN A O 1
ATOM 709 N N . GLN A 1 91 ? 12.132 5.272 -23.110 1.00 66.38 91 GLN A N 1
ATOM 710 C CA . GLN A 1 91 ? 11.594 5.550 -24.429 1.00 66.38 91 GLN A CA 1
ATOM 711 C C . GLN A 1 91 ? 11.332 7.054 -24.521 1.00 66.38 91 GLN A C 1
ATOM 713 O O . GLN A 1 91 ? 10.416 7.598 -23.919 1.00 66.38 91 GLN A O 1
ATOM 718 N N . ARG A 1 92 ? 12.202 7.768 -25.244 1.00 58.69 92 ARG A N 1
ATOM 719 C CA . ARG A 1 92 ? 12.132 9.227 -25.464 1.00 58.69 92 ARG A CA 1
ATOM 720 C C . ARG A 1 92 ? 10.928 9.653 -26.328 1.00 58.69 92 ARG A C 1
ATOM 722 O O . ARG A 1 92 ? 11.039 10.635 -27.068 1.00 58.69 92 ARG A O 1
ATOM 729 N N . SER A 1 93 ? 9.798 8.942 -26.314 1.00 58.75 93 SER A N 1
ATOM 730 C CA . SER A 1 93 ? 8.662 9.339 -27.140 1.00 58.75 93 SER A CA 1
ATOM 731 C C . SER A 1 93 ? 8.028 10.603 -26.540 1.00 58.75 93 SER A C 1
ATOM 733 O O . SER A 1 93 ? 7.304 10.614 -25.546 1.00 58.75 93 SER A O 1
ATOM 735 N N . TYR A 1 94 ? 8.309 11.740 -27.174 1.00 58.78 94 TYR A N 1
ATOM 736 C CA . TYR A 1 94 ? 7.741 13.044 -26.811 1.00 58.78 94 TYR A CA 1
ATOM 737 C C . TYR A 1 94 ? 6.193 13.063 -26.883 1.00 58.78 94 TYR A C 1
ATOM 739 O O . TYR A 1 94 ? 5.534 13.965 -26.353 1.00 58.78 94 TYR A O 1
ATOM 747 N N . TYR A 1 95 ? 5.604 12.044 -27.517 1.00 60.91 95 TYR A N 1
ATOM 748 C CA . TYR A 1 95 ? 4.193 11.963 -27.879 1.00 60.91 95 TYR A CA 1
ATOM 749 C C . TYR A 1 95 ? 3.337 11.081 -26.960 1.00 60.91 95 TYR A C 1
ATOM 751 O O . TYR A 1 95 ? 2.132 11.009 -27.170 1.00 60.91 95 TYR A O 1
ATOM 759 N N . GLY A 1 96 ? 3.891 10.514 -25.881 1.00 59.00 96 GLY A N 1
ATOM 760 C CA . GLY A 1 96 ? 3.084 9.835 -24.859 1.00 59.00 96 GLY A CA 1
ATOM 761 C C . GLY A 1 96 ? 2.583 8.444 -25.254 1.00 59.00 96 GLY A C 1
ATOM 762 O O . GLY A 1 96 ? 1.579 7.999 -24.707 1.00 59.00 96 GLY A O 1
ATOM 763 N N . ASN A 1 97 ? 3.292 7.762 -26.159 1.00 66.31 97 ASN A N 1
ATOM 764 C CA . ASN A 1 97 ? 3.028 6.359 -26.496 1.00 66.31 97 ASN A CA 1
ATOM 765 C C . ASN A 1 97 ? 3.689 5.372 -25.517 1.00 66.31 97 ASN A C 1
ATOM 767 O O . ASN A 1 97 ? 3.547 4.167 -25.686 1.00 66.31 97 ASN A O 1
ATOM 771 N N . ASP A 1 98 ? 4.380 5.863 -24.486 1.00 83.19 98 ASP A N 1
ATOM 772 C CA . ASP A 1 98 ? 5.173 5.031 -23.569 1.00 83.19 98 ASP A CA 1
ATOM 773 C C . ASP A 1 98 ? 4.378 4.553 -22.348 1.00 83.19 98 ASP A C 1
ATOM 775 O O . ASP A 1 98 ? 4.965 4.166 -21.340 1.00 83.19 98 ASP A O 1
ATOM 779 N N . MET A 1 99 ? 3.046 4.626 -22.410 1.00 88.06 99 MET A N 1
ATOM 780 C CA . MET A 1 99 ? 2.166 4.098 -21.372 1.00 88.06 99 MET A CA 1
ATOM 781 C C . MET A 1 99 ? 1.938 2.610 -21.597 1.00 88.06 99 MET A C 1
ATOM 783 O O . MET A 1 99 ? 1.704 2.168 -22.722 1.00 88.06 99 MET A O 1
ATOM 787 N N . TYR A 1 100 ? 1.940 1.847 -20.514 1.00 90.19 100 TYR A N 1
ATOM 788 C CA . TYR A 1 100 ? 1.642 0.427 -20.547 1.00 90.19 100 TYR A CA 1
ATOM 789 C C . TYR A 1 100 ? 0.177 0.167 -20.199 1.00 90.19 100 TYR A C 1
ATOM 791 O O . TYR A 1 100 ? -0.426 0.840 -19.360 1.00 90.19 100 TYR A O 1
ATOM 799 N N . ASP A 1 101 ? -0.392 -0.836 -20.853 1.00 87.31 101 ASP A N 1
ATOM 800 C CA . ASP A 1 101 ? -1.592 -1.554 -20.425 1.00 87.31 101 ASP A CA 1
ATOM 801 C C . ASP A 1 101 ? -1.246 -2.911 -19.793 1.00 87.31 101 ASP A C 1
ATOM 803 O O . ASP A 1 101 ? -2.133 -3.604 -19.294 1.00 87.31 101 ASP A O 1
ATOM 807 N N . ASP A 1 102 ? 0.034 -3.300 -19.801 1.00 92.62 102 ASP A N 1
ATOM 808 C CA . ASP A 1 102 ? 0.481 -4.567 -19.245 1.00 92.62 102 ASP A CA 1
ATOM 809 C C . ASP A 1 102 ? 0.142 -4.664 -17.753 1.00 92.62 102 ASP A C 1
ATOM 811 O O . ASP A 1 102 ? 0.333 -3.728 -16.969 1.00 92.62 102 ASP A O 1
ATOM 815 N N . VAL A 1 103 ? -0.300 -5.857 -17.370 1.00 89.81 103 VAL A N 1
ATOM 816 C CA . VAL A 1 103 ? -0.528 -6.255 -15.987 1.00 89.81 103 VAL A CA 1
ATOM 817 C C . VAL A 1 103 ? 0.463 -7.352 -15.643 1.00 89.81 103 VAL A C 1
ATOM 819 O O . VAL A 1 103 ? 0.574 -8.344 -16.371 1.00 89.81 103 VAL A O 1
ATOM 822 N N . TYR A 1 104 ? 1.163 -7.195 -14.528 1.00 95.56 104 TYR A N 1
ATOM 823 C CA . TYR A 1 104 ? 1.990 -8.241 -13.941 1.00 95.56 104 TYR A CA 1
ATOM 824 C C . TYR A 1 104 ? 1.462 -8.596 -12.566 1.00 95.56 104 TYR A C 1
ATOM 826 O O . TYR A 1 104 ? 0.907 -7.750 -11.873 1.00 95.56 104 TYR A O 1
ATOM 834 N N . TYR A 1 105 ? 1.633 -9.847 -12.168 1.00 95.06 105 TYR A N 1
ATOM 835 C CA . TYR A 1 105 ? 1.221 -10.293 -10.849 1.00 95.06 105 TYR A CA 1
ATOM 836 C C . TYR A 1 105 ? 2.204 -11.289 -10.251 1.00 95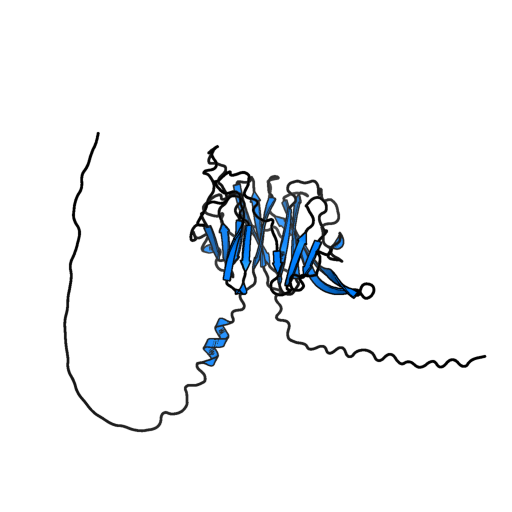.06 105 TYR A C 1
ATOM 838 O O . TYR A 1 105 ? 2.914 -11.992 -10.977 1.00 95.06 105 TYR A O 1
ATOM 846 N N . ILE A 1 106 ? 2.239 -11.351 -8.925 1.00 95.69 106 ILE A N 1
ATOM 847 C CA . ILE A 1 106 ? 3.058 -12.292 -8.166 1.00 95.69 106 ILE A CA 1
ATOM 848 C C . ILE A 1 106 ? 2.260 -12.846 -6.986 1.00 95.69 106 ILE A C 1
ATOM 850 O O . ILE A 1 106 ? 1.587 -12.109 -6.269 1.00 95.69 106 ILE A O 1
ATOM 854 N N . ASP A 1 107 ? 2.324 -14.164 -6.809 1.00 94.56 107 ASP A N 1
ATOM 855 C CA . ASP A 1 107 ? 1.717 -14.861 -5.675 1.00 94.56 107 ASP A CA 1
ATOM 856 C C . ASP A 1 107 ? 2.679 -14.801 -4.485 1.00 94.56 107 ASP A C 1
ATOM 858 O O . ASP A 1 107 ? 3.774 -15.369 -4.529 1.00 94.56 107 ASP A O 1
ATOM 862 N N . THR A 1 108 ? 2.276 -14.113 -3.420 1.00 93.88 108 THR A N 1
ATOM 863 C CA . THR A 1 108 ? 3.124 -13.884 -2.242 1.00 93.88 108 THR A CA 1
ATOM 864 C C . THR A 1 108 ? 3.410 -15.150 -1.440 1.00 93.88 108 THR A C 1
ATOM 866 O O . THR A 1 108 ? 4.410 -15.199 -0.726 1.00 93.88 108 THR A O 1
ATOM 869 N N . HIS A 1 109 ? 2.618 -16.213 -1.609 1.00 92.31 109 HIS A N 1
ATOM 870 C CA . HIS A 1 109 ? 2.920 -17.523 -1.024 1.00 92.31 109 HIS A CA 1
ATOM 871 C C . HIS A 1 109 ? 3.997 -18.284 -1.810 1.00 92.31 109 HIS A C 1
ATOM 873 O O . HIS A 1 109 ? 4.610 -19.217 -1.291 1.00 92.31 109 HIS A O 1
ATOM 879 N N . ARG A 1 110 ? 4.242 -17.906 -3.071 1.00 93.19 110 ARG A N 1
ATOM 880 C CA . ARG A 1 110 ? 5.211 -18.557 -3.965 1.00 93.19 110 ARG A CA 1
ATOM 881 C C . ARG A 1 110 ? 6.079 -17.522 -4.691 1.00 93.19 110 ARG A C 1
ATOM 883 O O . ARG A 1 110 ? 6.118 -17.524 -5.925 1.00 93.19 110 ARG A O 1
ATOM 890 N N . PRO A 1 111 ? 6.834 -16.682 -3.957 1.00 92.88 111 PRO A N 1
ATOM 891 C CA . PRO A 1 111 ? 7.632 -15.601 -4.543 1.00 92.88 111 PRO A CA 1
ATOM 892 C C . PRO A 1 111 ? 8.670 -16.097 -5.557 1.00 92.88 111 PRO A C 1
ATOM 894 O O . PRO A 1 111 ? 8.963 -15.419 -6.538 1.00 92.88 111 PRO A O 1
ATOM 897 N N . SER A 1 112 ? 9.180 -17.319 -5.372 1.00 92.69 112 SER A N 1
ATOM 898 C CA . SER A 1 112 ? 10.127 -17.969 -6.286 1.00 92.69 112 SER A CA 1
ATOM 899 C C . SER A 1 112 ? 9.552 -18.267 -7.673 1.00 92.69 112 SER A C 1
ATOM 901 O O . SER A 1 112 ? 10.317 -18.460 -8.613 1.00 92.69 112 SER A O 1
ATOM 903 N N . SER A 1 113 ? 8.221 -18.265 -7.833 1.00 94.50 113 SER A N 1
ATOM 904 C CA . SER A 1 113 ? 7.579 -18.374 -9.152 1.00 94.50 113 SER A CA 1
ATOM 905 C C . SER A 1 113 ? 7.783 -17.124 -10.011 1.00 94.50 113 SER A C 1
ATOM 907 O O . SER A 1 113 ? 7.503 -17.163 -11.210 1.00 94.50 113 SER A O 1
ATOM 909 N N . GLY A 1 114 ? 8.249 -16.029 -9.402 1.00 95.38 114 GLY A N 1
ATOM 910 C CA . GLY A 1 114 ? 8.468 -14.752 -10.057 1.00 95.38 114 GLY A CA 1
ATOM 911 C C . GLY A 1 114 ? 7.178 -14.086 -10.534 1.00 95.38 114 GLY A C 1
ATOM 912 O O . GLY A 1 114 ? 6.060 -14.555 -10.308 1.00 95.38 114 GLY A O 1
ATOM 913 N N . TRP A 1 115 ? 7.360 -12.959 -11.215 1.00 96.69 115 TRP A N 1
ATOM 914 C CA . TRP A 1 115 ? 6.274 -12.208 -11.828 1.00 96.69 115 TRP A CA 1
ATOM 915 C C . TRP A 1 115 ? 5.729 -12.924 -13.060 1.00 96.69 115 TRP A C 1
ATOM 917 O O . TRP A 1 115 ? 6.475 -13.339 -13.949 1.00 96.69 115 TRP A O 1
ATOM 927 N N . LYS A 1 116 ? 4.405 -12.998 -13.151 1.00 95.75 116 LYS A N 1
ATOM 928 C CA . LYS A 1 116 ? 3.671 -13.535 -14.296 1.00 95.75 116 LYS A CA 1
ATOM 929 C C . LYS A 1 116 ? 2.951 -12.410 -15.022 1.00 95.75 116 LYS A C 1
ATOM 931 O O . LYS A 1 116 ? 2.535 -11.431 -14.410 1.00 95.75 116 LYS A O 1
ATOM 936 N N . LYS A 1 117 ? 2.795 -12.554 -16.337 1.00 95.19 117 LYS A N 1
ATOM 937 C CA . LYS A 1 117 ? 2.007 -11.620 -17.146 1.00 95.19 117 LYS A CA 1
ATOM 938 C C . LYS A 1 117 ? 0.520 -11.968 -17.035 1.00 95.19 117 LYS A C 1
ATOM 940 O O . LYS A 1 117 ? 0.147 -13.122 -17.245 1.00 95.19 117 LYS A O 1
ATOM 945 N N . GLY A 1 118 ? -0.302 -10.984 -16.689 1.00 89.12 118 GLY A N 1
ATOM 946 C CA . GLY A 1 118 ? -1.761 -11.074 -16.641 1.00 89.12 118 GLY A CA 1
ATOM 947 C C . GLY A 1 118 ? -2.431 -10.610 -17.935 1.00 89.12 118 GLY A C 1
ATOM 948 O O . GLY A 1 118 ? -1.768 -10.270 -18.919 1.00 89.12 118 GLY A O 1
ATOM 949 N N . CYS A 1 119 ? -3.765 -10.589 -17.925 1.00 83.19 119 CYS A N 1
ATOM 950 C CA . CYS A 1 119 ? -4.547 -9.953 -18.984 1.00 83.19 119 CYS A CA 1
ATOM 951 C C . CYS A 1 119 ? -4.274 -8.440 -18.981 1.00 83.19 119 CYS A C 1
ATOM 953 O O . CYS A 1 119 ? -4.333 -7.840 -17.908 1.00 83.19 119 CYS A O 1
ATOM 955 N N . PRO A 1 120 ? -3.976 -7.818 -20.136 1.00 84.69 120 PRO A N 1
ATOM 956 C CA . PRO A 1 120 ? -3.739 -6.381 -20.192 1.00 84.69 120 PRO A CA 1
ATOM 957 C C . PRO A 1 120 ? -5.018 -5.601 -19.865 1.00 84.69 120 PRO A C 1
ATOM 959 O O . PRO A 1 120 ? -6.134 -6.087 -20.070 1.00 84.69 120 PRO A O 1
ATOM 962 N N . MET A 1 121 ? -4.855 -4.370 -19.387 1.00 81.38 121 MET A N 1
ATOM 963 C CA . MET A 1 121 ? -5.952 -3.410 -19.287 1.00 81.38 121 MET A CA 1
ATOM 964 C C . MET A 1 121 ? -6.487 -3.073 -20.687 1.00 81.38 121 MET A C 1
ATOM 966 O O . MET A 1 121 ? -5.766 -3.130 -21.676 1.00 81.38 121 MET A O 1
ATOM 970 N N . THR A 1 122 ? -7.746 -2.648 -20.794 1.00 77.31 122 THR A N 1
ATOM 971 C CA . THR A 1 122 ? -8.328 -2.223 -22.084 1.00 77.31 122 THR A CA 1
ATOM 972 C C . THR A 1 122 ? -7.722 -0.927 -22.628 1.00 77.31 122 THR A C 1
ATOM 974 O O . THR A 1 122 ? -7.951 -0.563 -23.780 1.00 77.31 122 THR A O 1
ATOM 977 N N . THR A 1 123 ? -7.015 -0.170 -21.787 1.00 76.50 123 THR A N 1
ATOM 978 C CA . THR A 1 123 ? -6.414 1.118 -22.138 1.00 76.50 123 THR A CA 1
ATOM 979 C C . THR A 1 123 ? -5.125 1.309 -21.339 1.00 76.50 123 THR A C 1
ATOM 981 O O . THR A 1 123 ? -5.156 1.098 -20.123 1.00 76.50 123 THR A O 1
ATOM 984 N N . PRO A 1 124 ? -4.020 1.741 -21.974 1.00 86.44 124 PRO A N 1
ATOM 985 C CA . PRO A 1 124 ? -2.798 2.114 -21.268 1.00 86.44 124 PRO A CA 1
ATOM 986 C C . PRO A 1 124 ? -3.005 3.294 -20.308 1.00 86.44 124 PRO A C 1
ATOM 988 O O . PRO A 1 124 ? -3.705 4.252 -20.651 1.00 86.44 124 PRO A O 1
ATOM 991 N N . ARG A 1 125 ? -2.396 3.241 -19.115 1.00 85.38 125 ARG A N 1
ATOM 992 C CA . ARG A 1 125 ? -2.562 4.263 -18.058 1.00 85.38 125 ARG A CA 1
ATOM 993 C C . ARG A 1 125 ? -1.245 4.550 -17.332 1.00 85.38 125 ARG A C 1
ATOM 995 O O . ARG A 1 125 ? -0.612 3.620 -16.849 1.00 85.38 125 ARG A O 1
ATOM 1002 N N . ASP A 1 126 ? -0.894 5.827 -17.168 1.00 87.00 126 ASP A N 1
ATOM 1003 C CA . ASP A 1 126 ? 0.142 6.316 -16.237 1.00 87.00 126 ASP A CA 1
ATOM 1004 C C . ASP A 1 126 ? -0.505 6.726 -14.901 1.00 87.00 126 ASP A C 1
ATOM 1006 O O . ASP A 1 126 ? -1.512 7.432 -14.902 1.00 87.00 126 ASP A O 1
ATOM 1010 N N . ARG A 1 127 ? 0.058 6.318 -13.760 1.00 87.00 127 ARG A N 1
ATOM 1011 C CA . ARG A 1 127 ? -0.479 6.533 -12.399 1.00 87.00 127 ARG A CA 1
ATOM 1012 C C . ARG A 1 127 ? -1.935 6.076 -12.210 1.00 87.00 127 ARG A C 1
ATOM 1014 O O . ARG A 1 127 ? -2.728 6.855 -11.675 1.00 87.00 127 ARG A O 1
ATOM 1021 N N . PRO A 1 128 ? -2.340 4.872 -12.663 1.00 86.06 128 PRO A N 1
ATOM 1022 C CA . PRO A 1 128 ? -3.667 4.384 -12.325 1.00 86.06 128 PRO A CA 1
ATOM 1023 C C . PRO A 1 128 ? -3.764 4.114 -10.818 1.00 86.06 128 PRO A C 1
ATOM 1025 O O . PRO A 1 128 ? -2.807 3.656 -10.194 1.00 86.06 128 PRO A O 1
ATOM 1028 N N . TYR A 1 129 ? -4.936 4.357 -10.245 1.00 84.00 129 TYR A N 1
ATOM 1029 C CA . TYR A 1 129 ? -5.265 3.940 -8.885 1.00 84.00 129 TYR A CA 1
ATOM 1030 C C . TYR A 1 129 ? -5.960 2.590 -8.950 1.00 84.00 129 TYR A C 1
ATOM 1032 O O . TYR A 1 129 ? -6.863 2.414 -9.765 1.00 84.00 129 TYR A O 1
ATOM 1040 N N . ALA A 1 130 ? -5.559 1.639 -8.114 1.00 83.69 130 ALA A N 1
ATOM 1041 C CA . ALA A 1 130 ? -6.218 0.345 -8.040 1.00 83.69 130 ALA A CA 1
ATOM 1042 C C . ALA A 1 130 ? -6.728 0.089 -6.625 1.00 83.69 130 ALA A C 1
ATOM 1044 O O . ALA A 1 130 ? -6.025 0.327 -5.646 1.00 83.69 130 ALA A O 1
ATOM 1045 N N . VAL A 1 131 ? -7.967 -0.380 -6.542 1.00 82.44 131 VAL A N 1
ATOM 1046 C CA . VAL A 1 131 ? -8.661 -0.706 -5.296 1.00 82.44 131 VAL A CA 1
ATOM 1047 C C . VAL A 1 131 ? -9.168 -2.131 -5.420 1.00 82.44 131 VAL A C 1
ATOM 1049 O O . VAL A 1 131 ? -9.692 -2.510 -6.469 1.00 82.44 131 VAL A O 1
ATOM 1052 N N . THR A 1 132 ? -9.008 -2.925 -4.366 1.00 79.94 132 THR A N 1
ATOM 1053 C CA . THR A 1 132 ? -9.567 -4.280 -4.322 1.00 79.94 132 THR A CA 1
ATOM 1054 C C . THR A 1 132 ? -10.739 -4.334 -3.367 1.00 79.94 132 THR A C 1
ATOM 1056 O O . THR A 1 132 ? -10.720 -3.725 -2.304 1.00 79.94 132 THR A O 1
ATOM 1059 N N . VAL A 1 133 ? -11.766 -5.055 -3.797 1.00 73.81 133 VAL A N 1
ATOM 1060 C CA . VAL A 1 133 ? -12.966 -5.373 -3.036 1.00 73.81 133 VAL A CA 1
ATOM 1061 C C . VAL A 1 133 ? -12.905 -6.881 -2.785 1.00 73.81 133 VAL A C 1
ATOM 1063 O O . VAL A 1 133 ? -13.181 -7.684 -3.685 1.00 73.81 133 VAL A O 1
ATOM 1066 N N . ASP A 1 134 ? -12.381 -7.236 -1.608 1.00 67.44 134 ASP A N 1
ATOM 1067 C CA . ASP A 1 134 ? -11.920 -8.590 -1.268 1.00 67.44 134 ASP A CA 1
ATOM 1068 C C . ASP A 1 134 ? -13.050 -9.623 -1.221 1.00 67.44 134 ASP A C 1
ATOM 1070 O O . ASP A 1 134 ? -12.872 -10.734 -1.716 1.00 67.44 134 ASP A O 1
ATOM 1074 N N . ASP A 1 135 ? -14.223 -9.251 -0.708 1.00 69.75 135 ASP A N 1
ATOM 1075 C CA . ASP A 1 135 ? -15.435 -10.083 -0.660 1.00 69.75 135 ASP A CA 1
ATOM 1076 C C . ASP A 1 135 ? -15.913 -10.521 -2.053 1.00 69.75 135 ASP A C 1
ATOM 1078 O O . ASP A 1 135 ? -16.512 -11.584 -2.213 1.00 69.75 135 ASP A O 1
ATOM 1082 N N . LEU A 1 136 ? -15.610 -9.726 -3.080 1.00 62.62 136 LEU A N 1
ATOM 1083 C CA . LEU A 1 136 ? -15.937 -10.035 -4.468 1.00 62.62 136 LEU A CA 1
ATOM 1084 C C . LEU A 1 136 ? -14.761 -10.617 -5.256 1.00 62.62 136 LEU A C 1
ATOM 1086 O O . LEU A 1 136 ? -14.947 -10.947 -6.431 1.00 62.62 136 LEU A O 1
ATOM 1090 N N . HIS A 1 137 ? -13.565 -10.696 -4.662 1.00 73.81 137 HIS A N 1
ATOM 1091 C CA . HIS A 1 137 ? -12.307 -10.995 -5.354 1.00 73.81 137 HIS A CA 1
ATOM 1092 C C . HIS A 1 137 ? -12.116 -10.157 -6.632 1.00 73.81 137 HIS A C 1
ATOM 1094 O O . HIS A 1 137 ? -11.671 -10.654 -7.671 1.00 73.81 137 HIS A O 1
ATOM 1100 N N . LYS A 1 138 ? -12.488 -8.872 -6.577 1.00 72.94 138 LYS A N 1
ATOM 1101 C CA . LYS A 1 138 ? -12.453 -7.957 -7.728 1.00 72.94 138 LYS A CA 1
ATOM 1102 C C . LYS A 1 138 ? -11.508 -6.799 -7.483 1.00 72.94 138 LYS A C 1
ATOM 1104 O O . LYS A 1 138 ? -11.569 -6.148 -6.447 1.00 72.94 138 LYS A O 1
ATOM 1109 N N . MET A 1 139 ? -10.711 -6.487 -8.498 1.00 80.69 139 MET A N 1
ATOM 1110 C CA . MET A 1 139 ? -9.894 -5.282 -8.543 1.00 80.69 139 MET A CA 1
ATOM 1111 C C . MET A 1 139 ? -10.503 -4.274 -9.514 1.00 80.69 139 MET A C 1
ATOM 1113 O O . MET A 1 139 ? -10.837 -4.612 -10.651 1.00 80.69 139 MET A O 1
ATOM 1117 N N . TYR A 1 140 ? -10.608 -3.030 -9.068 1.00 75.62 140 TYR A N 1
ATOM 1118 C CA . TYR A 1 140 ? -11.069 -1.899 -9.855 1.00 75.62 140 TYR A CA 1
ATOM 1119 C C . TYR A 1 140 ? -9.909 -0.942 -10.088 1.00 75.62 140 TYR A C 1
ATOM 1121 O O . TYR A 1 140 ? -9.130 -0.670 -9.177 1.00 75.62 140 TYR A O 1
ATOM 1129 N N . VAL A 1 141 ? -9.792 -0.434 -11.315 1.00 74.12 141 VAL A N 1
ATOM 1130 C CA . VAL A 1 141 ? -8.706 0.460 -11.723 1.00 74.12 141 VAL A CA 1
ATOM 1131 C C . VAL A 1 141 ? -9.298 1.777 -12.205 1.00 74.12 141 VAL A C 1
ATOM 1133 O O . VAL A 1 141 ? -10.045 1.814 -13.185 1.00 74.12 141 VAL A O 1
ATOM 1136 N N . PHE A 1 142 ? -8.953 2.860 -11.521 1.00 77.75 142 PHE A N 1
ATOM 1137 C CA . PHE A 1 142 ? -9.503 4.193 -11.719 1.00 77.75 142 PHE A CA 1
ATOM 1138 C C . PHE A 1 142 ? -8.429 5.187 -12.145 1.00 77.75 142 PHE A C 1
ATOM 1140 O O . PHE A 1 142 ? -7.245 5.047 -11.834 1.00 77.75 142 PHE A O 1
ATOM 1147 N N . GLY A 1 143 ? -8.874 6.233 -12.838 1.00 78.44 143 GLY A N 1
ATOM 1148 C CA . GLY A 1 143 ? -8.035 7.374 -13.177 1.00 78.44 143 GLY A CA 1
ATOM 1149 C C . GLY A 1 143 ? -6.766 7.007 -13.946 1.00 78.44 143 GLY A C 1
ATOM 1150 O O . GLY A 1 143 ? -6.752 6.101 -14.787 1.00 78.44 143 GLY A O 1
ATOM 1151 N N . GLY A 1 144 ? -5.705 7.749 -13.650 1.00 76.81 144 GLY A N 1
ATOM 1152 C CA . GLY A 1 144 ? -4.462 7.722 -14.400 1.00 76.81 144 GLY A CA 1
ATOM 1153 C C . GLY A 1 144 ? -4.530 8.569 -15.669 1.00 76.81 144 GLY A C 1
ATOM 1154 O O . GLY A 1 144 ? -5.582 8.778 -16.273 1.00 76.81 144 GLY A O 1
ATOM 1155 N N . LYS A 1 145 ? -3.374 9.077 -16.083 1.00 77.12 145 LYS A N 1
ATOM 1156 C CA . LYS A 1 145 ? -3.228 9.795 -17.341 1.00 77.12 145 LYS A CA 1
ATOM 1157 C C . LYS A 1 145 ? -3.252 8.767 -18.469 1.00 77.12 145 LYS A C 1
ATOM 1159 O O . LYS A 1 145 ? -2.348 7.942 -18.562 1.00 77.12 145 LYS A O 1
ATOM 1164 N N . GLY A 1 146 ? -4.292 8.804 -19.298 1.00 67.94 146 GLY A N 1
ATOM 1165 C CA . GLY A 1 146 ? -4.355 8.030 -20.536 1.00 67.94 146 GLY A CA 1
ATOM 1166 C C . GLY A 1 146 ? -3.586 8.699 -21.681 1.00 67.94 146 GLY A C 1
ATOM 1167 O O . GLY A 1 146 ? -3.141 9.846 -21.579 1.00 67.94 146 GLY A O 1
ATOM 1168 N N . ILE A 1 147 ? -3.475 7.989 -22.806 1.00 58.16 147 ILE A N 1
ATOM 1169 C CA . ILE A 1 147 ? -2.840 8.494 -24.040 1.00 58.16 147 ILE A CA 1
ATOM 1170 C C . ILE A 1 147 ? -3.593 9.723 -24.591 1.00 5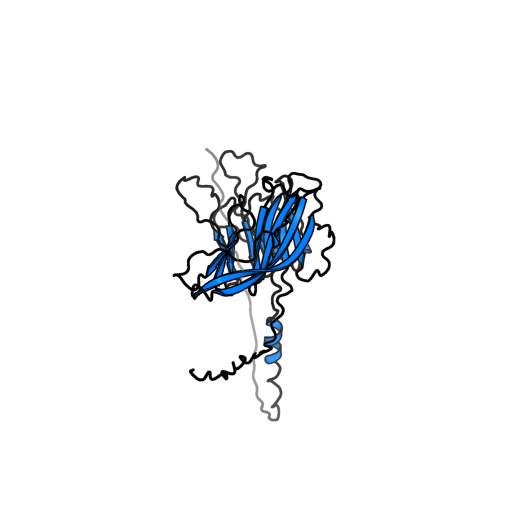8.16 147 ILE A C 1
ATOM 1172 O O . ILE A 1 147 ? -3.001 10.623 -25.192 1.00 58.16 147 ILE A O 1
ATOM 1176 N N . LEU A 1 148 ? -4.903 9.808 -24.346 1.00 55.47 148 LEU A N 1
ATOM 1177 C CA . LEU A 1 148 ? -5.753 10.886 -24.843 1.00 55.47 148 LEU A CA 1
ATOM 1178 C C . LEU A 1 148 ? -5.623 12.128 -23.947 1.00 55.47 148 LEU A C 1
ATOM 1180 O O . LEU A 1 148 ? -6.307 12.272 -22.943 1.00 55.47 148 LEU A O 1
ATOM 1184 N N . ARG A 1 149 ? -4.735 13.054 -24.328 1.00 53.00 149 ARG A N 1
ATOM 1185 C CA . ARG A 1 149 ? -4.535 14.373 -23.692 1.00 53.00 149 ARG A CA 1
ATOM 1186 C C . ARG A 1 149 ? -5.714 15.344 -23.900 1.00 53.00 149 ARG A C 1
ATOM 1188 O O . ARG A 1 149 ? -5.483 16.497 -24.272 1.00 53.00 149 ARG A O 1
ATOM 1195 N N . ARG A 1 150 ? -6.970 14.932 -23.717 1.00 52.97 150 ARG A N 1
ATOM 1196 C CA . ARG A 1 150 ? -8.062 15.916 -23.662 1.00 52.97 150 ARG A CA 1
ATOM 1197 C C . ARG A 1 150 ? -8.077 16.525 -22.263 1.00 52.97 150 ARG A C 1
ATOM 1199 O O . ARG A 1 150 ? -8.069 15.812 -21.270 1.00 52.97 150 ARG A O 1
ATOM 1206 N N . ARG A 1 151 ? -7.985 17.857 -22.208 1.00 50.59 151 ARG A N 1
ATOM 1207 C CA . ARG A 1 151 ? -7.813 18.665 -20.987 1.00 50.59 151 ARG A CA 1
ATOM 1208 C C . ARG A 1 151 ? -8.989 18.579 -20.005 1.00 50.59 151 ARG A C 1
ATOM 1210 O O . ARG A 1 151 ? -8.863 19.119 -18.913 1.00 50.59 151 ARG A O 1
ATOM 1217 N N . ASP A 1 152 ? -10.066 17.890 -20.370 1.00 50.19 152 ASP A N 1
ATOM 1218 C CA . ASP A 1 152 ? -11.367 18.031 -19.716 1.00 50.19 152 ASP A CA 1
ATOM 1219 C C . ASP A 1 152 ? -11.802 16.767 -18.946 1.00 50.19 152 ASP A C 1
ATOM 1221 O O . ASP A 1 152 ? -12.862 16.761 -18.325 1.00 50.19 152 ASP A O 1
ATOM 1225 N N . ASP A 1 153 ? -10.979 15.712 -18.920 1.00 43.97 153 ASP A N 1
ATOM 1226 C CA . ASP A 1 153 ? -11.295 14.483 -18.182 1.00 43.97 153 ASP A CA 1
ATOM 1227 C C . ASP A 1 153 ? -10.882 14.619 -16.708 1.00 43.97 153 ASP A C 1
ATOM 1229 O O . ASP A 1 153 ? -9.777 14.263 -16.289 1.00 43.97 153 ASP A O 1
ATOM 1233 N N . VAL A 1 154 ? -11.799 15.166 -15.907 1.00 40.91 154 VAL A N 1
ATOM 1234 C CA . VAL A 1 154 ? -11.731 15.167 -14.441 1.00 40.91 154 VAL A CA 1
ATOM 1235 C C . VAL A 1 154 ? -11.935 13.732 -13.947 1.00 40.91 154 VAL A C 1
ATOM 1237 O O . VAL A 1 154 ? -13.055 13.265 -13.763 1.00 40.91 154 VAL A O 1
ATOM 1240 N N . THR A 1 155 ? -10.841 12.999 -13.763 1.00 38.62 155 THR A N 1
ATOM 1241 C CA . THR A 1 155 ? -10.851 11.680 -13.112 1.00 38.62 155 THR A CA 1
ATOM 1242 C C . THR A 1 155 ? -10.805 11.815 -11.584 1.00 38.62 155 THR A C 1
ATOM 1244 O O . THR A 1 155 ? -10.054 12.657 -11.089 1.00 38.62 155 THR A O 1
ATOM 1247 N N . PRO A 1 156 ? -11.568 10.998 -10.832 1.00 39.12 156 PRO A N 1
ATOM 1248 C CA . PRO A 1 156 ? -11.751 11.168 -9.391 1.00 39.12 156 PRO A CA 1
ATOM 1249 C C . PRO A 1 156 ? -10.475 10.927 -8.568 1.00 39.12 156 PRO A C 1
ATOM 1251 O O . PRO A 1 156 ? -9.571 10.190 -8.973 1.00 39.12 156 PRO A O 1
ATOM 1254 N N . TRP A 1 157 ? -10.443 11.589 -7.407 1.00 41.88 157 TRP A N 1
ATOM 1255 C CA . TRP A 1 157 ? -9.391 11.582 -6.385 1.00 41.88 157 TRP A CA 1
ATOM 1256 C C . TRP A 1 157 ? -9.539 10.346 -5.472 1.00 41.88 157 TRP A C 1
ATOM 1258 O O . TRP A 1 157 ? -10.639 9.833 -5.309 1.00 41.88 157 TRP A O 1
ATOM 1268 N N . ALA A 1 158 ? -8.431 9.834 -4.932 1.00 42.00 158 ALA A N 1
ATOM 1269 C CA . ALA A 1 158 ? -8.358 8.549 -4.230 1.00 42.00 158 ALA A CA 1
ATOM 1270 C C . ALA A 1 158 ? -9.088 8.512 -2.869 1.00 42.00 158 ALA A C 1
ATOM 1272 O O . ALA A 1 158 ? -9.063 9.482 -2.117 1.00 42.00 158 ALA A O 1
ATOM 1273 N N . GLU A 1 159 ? -9.643 7.342 -2.541 1.00 47.97 159 GLU A N 1
ATOM 1274 C CA . GLU A 1 159 ? -10.423 7.020 -1.338 1.00 47.97 159 GLU A CA 1
ATOM 1275 C C . GLU A 1 159 ? -10.032 5.603 -0.856 1.00 47.97 159 GLU A C 1
ATOM 1277 O O . GLU A 1 159 ? -9.867 4.701 -1.681 1.00 47.97 159 GLU A O 1
ATOM 1282 N N . VAL A 1 160 ? -9.851 5.390 0.456 1.00 48.75 160 VAL A N 1
ATOM 1283 C CA . VAL A 1 160 ? -9.610 4.063 1.062 1.00 48.75 160 VAL A CA 1
ATOM 1284 C C . VAL A 1 160 ? -10.841 3.646 1.867 1.00 48.75 160 VAL A C 1
ATOM 1286 O O . VAL A 1 160 ? -11.085 4.182 2.946 1.00 48.75 160 VAL A O 1
ATOM 1289 N N . PHE A 1 161 ? -11.617 2.704 1.330 1.00 44.16 161 PHE A N 1
ATOM 1290 C CA . PHE A 1 161 ? -12.853 2.196 1.930 1.00 44.16 161 PHE A CA 1
ATOM 1291 C C . PHE A 1 161 ? -12.595 0.922 2.741 1.00 44.16 161 PHE A C 1
ATOM 1293 O O . PHE A 1 161 ? -12.151 -0.082 2.181 1.00 44.16 161 PHE A O 1
ATOM 1300 N N . ASP A 1 162 ? -12.904 0.947 4.040 1.00 52.53 162 ASP A N 1
ATOM 1301 C CA . ASP A 1 162 ? -12.994 -0.266 4.854 1.00 52.53 162 ASP A CA 1
ATOM 1302 C C . ASP A 1 162 ? -14.434 -0.798 4.831 1.00 52.53 162 ASP A C 1
ATOM 1304 O O . ASP A 1 162 ? -15.350 -0.230 5.434 1.00 52.53 162 ASP A O 1
ATOM 1308 N N . SER A 1 163 ? -14.633 -1.897 4.101 1.00 50.16 163 SER A N 1
ATOM 1309 C CA . SER A 1 163 ? -15.953 -2.501 3.891 1.00 50.16 163 SER A CA 1
ATOM 1310 C C . SER A 1 163 ? -16.564 -3.133 5.141 1.00 50.16 163 SER A C 1
ATOM 1312 O O . SER A 1 163 ? -17.784 -3.284 5.190 1.00 50.16 163 SER A O 1
ATOM 1314 N N . LYS A 1 164 ? -15.757 -3.485 6.151 1.00 55.41 164 LYS A N 1
ATOM 1315 C CA . LYS A 1 164 ? -16.265 -4.112 7.379 1.00 55.41 164 LYS A CA 1
ATOM 1316 C C . LYS A 1 164 ? -16.844 -3.086 8.342 1.00 55.41 164 LYS A C 1
ATOM 1318 O O . LYS A 1 164 ? -17.898 -3.331 8.923 1.00 55.41 164 LYS A O 1
ATOM 1323 N N . ASP A 1 165 ? -16.189 -1.936 8.462 1.00 54.72 165 ASP A N 1
ATOM 1324 C CA . ASP A 1 165 ? -16.581 -0.909 9.431 1.00 54.72 165 ASP A CA 1
ATOM 1325 C C . ASP A 1 165 ? -17.468 0.182 8.810 1.00 54.72 165 ASP A C 1
ATOM 1327 O O . ASP A 1 165 ? -18.069 0.988 9.531 1.00 54.72 165 ASP A O 1
ATOM 1331 N N . GLY A 1 166 ? -17.565 0.203 7.474 1.00 65.19 166 GLY A N 1
ATOM 1332 C CA . GLY A 1 166 ? -18.303 1.216 6.726 1.00 65.19 166 GLY A CA 1
ATOM 1333 C C . GLY A 1 166 ? -17.680 2.601 6.880 1.00 65.19 166 GLY A C 1
ATOM 1334 O O . G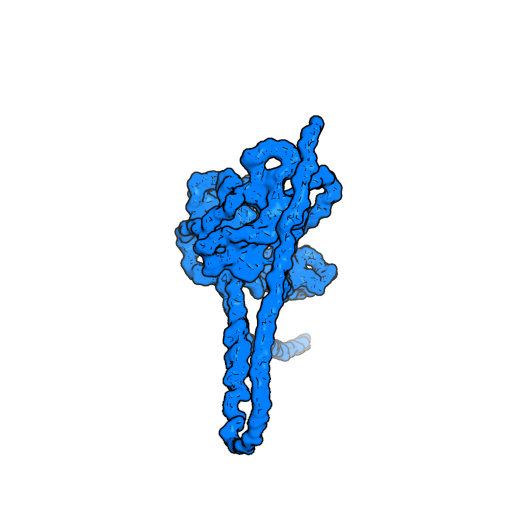LY A 1 166 ? -18.399 3.595 6.853 1.00 65.19 166 GLY A O 1
ATOM 1335 N N . ILE A 1 167 ? -16.362 2.680 7.089 1.00 66.94 167 ILE A N 1
ATOM 1336 C CA . ILE A 1 167 ? -15.649 3.941 7.304 1.00 66.94 167 ILE A CA 1
ATOM 1337 C C . ILE A 1 167 ? -14.622 4.142 6.193 1.00 66.94 167 ILE A C 1
ATOM 1339 O O . ILE A 1 167 ? -13.859 3.246 5.831 1.00 66.94 167 ILE A O 1
ATOM 1343 N N . LEU A 1 168 ? -14.605 5.358 5.668 1.00 69.69 168 LEU A N 1
ATOM 1344 C CA . LEU A 1 168 ? -13.593 5.880 4.775 1.00 69.69 168 LEU A CA 1
ATOM 1345 C C . LEU A 1 168 ? -12.604 6.712 5.597 1.00 69.69 168 LEU A C 1
ATOM 1347 O O . LEU A 1 168 ? -13.002 7.702 6.210 1.00 69.69 168 LEU A O 1
ATOM 1351 N N . TYR A 1 169 ? -11.327 6.336 5.599 1.00 73.06 169 TYR A N 1
ATOM 1352 C CA . TYR A 1 169 ? -10.276 7.116 6.256 1.00 73.06 169 TYR A CA 1
ATOM 1353 C C . TYR A 1 169 ? -9.420 7.841 5.218 1.00 73.06 169 TYR A C 1
ATOM 1355 O O . TYR A 1 169 ? -9.041 7.265 4.196 1.00 73.06 169 TYR A O 1
ATOM 1363 N N . CYS A 1 170 ? -9.064 9.093 5.493 1.00 69.69 170 CYS A N 1
ATOM 1364 C CA . CYS A 1 170 ? -8.131 9.857 4.671 1.00 69.69 170 CYS A CA 1
ATOM 1365 C C . CYS A 1 170 ? -7.143 10.652 5.531 1.00 69.69 170 CYS A C 1
ATOM 1367 O O . CYS A 1 170 ? -7.450 11.067 6.645 1.00 69.69 170 CYS A O 1
ATOM 1369 N N . MET A 1 171 ? -5.930 10.843 5.018 1.00 67.31 171 MET A N 1
ATOM 1370 C CA . MET A 1 171 ? -4.911 11.688 5.644 1.00 67.31 171 MET A CA 1
ATOM 1371 C C . MET A 1 171 ? -4.980 13.091 5.043 1.00 67.31 171 MET A C 1
ATOM 1373 O O . MET A 1 171 ? -5.194 13.244 3.835 1.00 67.31 171 MET A O 1
ATOM 1377 N N . GLU A 1 172 ? -4.793 14.116 5.873 1.00 63.78 172 GLU A N 1
ATOM 1378 C CA . GLU A 1 172 ? -4.613 15.482 5.394 1.00 63.78 172 GLU A CA 1
ATOM 1379 C C . GLU A 1 172 ? -3.353 15.567 4.524 1.00 63.78 172 GLU A C 1
ATOM 1381 O O . GLU A 1 172 ? -2.401 14.804 4.669 1.00 63.78 172 GLU A O 1
ATOM 1386 N N . ASN A 1 173 ? -3.374 16.507 3.583 1.00 55.84 173 ASN A N 1
ATOM 1387 C CA . ASN A 1 173 ? -2.291 16.810 2.657 1.00 55.84 173 ASN A CA 1
ATOM 1388 C C . ASN A 1 173 ? -0.899 16.808 3.339 1.00 55.84 173 ASN A C 1
ATOM 1390 O O . ASN A 1 173 ? -0.758 17.228 4.484 1.00 55.84 173 ASN A O 1
ATOM 1394 N N . TRP A 1 174 ? 0.146 16.469 2.577 1.00 50.66 174 TRP A N 1
ATOM 1395 C CA . TRP A 1 174 ? 1.561 16.334 2.975 1.00 50.66 174 TRP A CA 1
ATOM 1396 C C . TRP A 1 174 ? 2.161 17.554 3.694 1.00 50.66 174 TRP A C 1
ATOM 1398 O O . TRP A 1 174 ? 3.246 17.465 4.250 1.00 50.66 174 TRP A O 1
ATOM 1408 N N . ARG A 1 175 ? 1.466 18.695 3.716 1.00 51.84 175 ARG A N 1
ATOM 1409 C CA . ARG A 1 175 ? 1.860 19.882 4.490 1.00 51.84 175 ARG A CA 1
ATOM 1410 C C . ARG A 1 175 ? 1.560 19.777 5.987 1.00 51.84 175 ARG A C 1
ATOM 1412 O O . ARG A 1 175 ? 2.089 20.579 6.751 1.00 51.84 175 ARG A O 1
ATOM 1419 N N . ARG A 1 176 ? 0.674 18.867 6.403 1.00 60.94 176 ARG A N 1
ATOM 1420 C CA . ARG A 1 176 ? 0.303 18.643 7.811 1.00 60.94 176 ARG A CA 1
ATOM 1421 C C . ARG A 1 176 ? 0.210 17.141 8.096 1.00 60.94 176 ARG A C 1
ATOM 1423 O O . ARG A 1 176 ? -0.885 16.632 8.344 1.00 60.94 176 ARG A O 1
ATOM 1430 N N . PRO A 1 177 ? 1.345 16.431 8.020 1.00 62.06 177 PRO A N 1
ATOM 1431 C CA . PRO A 1 177 ? 1.386 15.008 8.316 1.00 62.06 177 PRO A CA 1
ATOM 1432 C C . PRO A 1 177 ? 0.824 14.742 9.719 1.00 62.06 177 PRO A C 1
ATOM 1434 O O . PRO A 1 177 ? 1.053 15.514 10.652 1.00 62.06 177 PRO A O 1
ATOM 1437 N N . GLY A 1 178 ? 0.034 13.675 9.851 1.00 65.00 178 GLY A N 1
ATOM 1438 C CA . GLY A 1 178 ? -0.517 13.226 11.140 1.00 65.00 178 GLY A CA 1
ATOM 1439 C C . GLY A 1 178 ? -1.920 13.711 11.465 1.00 65.00 178 GLY A C 1
ATOM 1440 O O . GLY A 1 178 ? -2.449 13.390 12.525 1.00 65.00 178 GLY A O 1
ATOM 1441 N N . ILE A 1 179 ? -2.569 14.455 10.573 1.00 75.31 179 ILE A N 1
ATOM 1442 C CA . ILE A 1 179 ? -4.002 14.708 10.707 1.00 75.31 179 ILE A CA 1
ATOM 1443 C C . ILE A 1 179 ? -4.745 13.677 9.865 1.00 75.31 179 ILE A C 1
ATOM 1445 O O . ILE A 1 179 ? -4.648 13.661 8.641 1.00 75.31 179 ILE A O 1
ATOM 1449 N N . MET A 1 180 ? -5.493 12.811 10.541 1.00 78.06 180 MET A N 1
ATOM 1450 C CA . MET A 1 180 ? -6.371 11.833 9.910 1.00 78.06 180 MET A CA 1
ATOM 1451 C C . MET A 1 180 ? -7.823 12.297 10.017 1.00 78.06 180 MET A C 1
ATOM 1453 O O . MET A 1 180 ? -8.235 12.888 11.018 1.00 78.06 180 MET A O 1
ATOM 1457 N N . TYR A 1 181 ? -8.602 12.000 8.989 1.00 81.62 181 TYR A N 1
ATOM 1458 C CA . TYR A 1 181 ? -10.039 12.191 8.938 1.00 81.62 181 TYR A CA 1
ATOM 1459 C C . TYR A 1 181 ? -10.743 10.859 8.672 1.00 81.62 181 TYR A C 1
ATOM 1461 O O . TYR A 1 181 ? -10.196 9.969 8.021 1.00 81.62 181 TYR A O 1
ATOM 1469 N N . GLY A 1 182 ? -11.958 10.727 9.193 1.00 80.06 182 GLY A N 1
ATOM 1470 C CA . GLY A 1 182 ? -12.848 9.594 8.989 1.00 80.06 182 GLY A CA 1
ATOM 1471 C C . GLY A 1 182 ? -14.217 10.061 8.505 1.00 80.06 182 GLY A C 1
ATOM 1472 O O . GLY A 1 182 ? -14.702 11.124 8.900 1.00 80.06 182 GLY A O 1
ATOM 1473 N N . LEU A 1 183 ? -14.843 9.261 7.652 1.00 80.00 183 LEU A N 1
ATOM 1474 C CA . LEU A 1 183 ? -16.218 9.418 7.195 1.00 80.00 183 LEU A CA 1
ATOM 1475 C C . LEU A 1 183 ? -16.919 8.070 7.321 1.00 80.00 183 LEU A C 1
ATOM 1477 O O . LEU A 1 183 ? -16.533 7.106 6.672 1.00 80.00 183 LEU A O 1
ATOM 1481 N N . ASP A 1 184 ? -17.961 7.999 8.140 1.00 78.56 184 ASP A N 1
ATOM 1482 C CA . ASP A 1 184 ? -18.808 6.811 8.216 1.00 78.56 184 ASP A CA 1
ATOM 1483 C C . ASP A 1 184 ? -19.793 6.827 7.045 1.00 78.56 184 ASP A C 1
ATOM 1485 O O . ASP A 1 184 ? -20.776 7.567 7.057 1.00 78.56 184 ASP A O 1
ATOM 1489 N N . VAL A 1 185 ? -19.506 6.019 6.027 1.00 71.75 185 VAL A N 1
ATOM 1490 C CA . VAL A 1 185 ? -20.292 5.954 4.792 1.00 71.75 185 VAL A CA 1
ATOM 1491 C C . VAL A 1 185 ? -21.614 5.208 4.968 1.00 71.75 185 VAL A C 1
ATOM 1493 O O . VAL A 1 185 ? -22.466 5.273 4.084 1.00 71.75 185 VAL A O 1
ATOM 1496 N N . SER A 1 186 ? -21.821 4.522 6.099 1.00 72.19 186 SER A N 1
ATOM 1497 C CA . SER A 1 186 ? -23.113 3.896 6.410 1.00 72.19 186 SER A CA 1
ATOM 1498 C C . SER A 1 186 ? -24.193 4.924 6.761 1.00 72.19 186 SER A C 1
ATOM 1500 O O . SER A 1 186 ? -25.386 4.634 6.661 1.00 72.19 186 SER A O 1
ATOM 1502 N N . ASN A 1 187 ? -23.785 6.143 7.125 1.00 76.69 187 ASN A N 1
ATOM 1503 C CA . ASN A 1 187 ? -24.677 7.246 7.443 1.00 76.69 187 ASN A CA 1
ATOM 1504 C C . ASN A 1 187 ? -24.420 8.416 6.474 1.00 76.69 187 ASN A C 1
ATOM 1506 O O . ASN A 1 187 ? -23.481 9.186 6.670 1.00 76.69 187 ASN A O 1
ATOM 1510 N N . PRO A 1 188 ? -25.261 8.597 5.441 1.00 69.31 188 PRO A N 1
ATOM 1511 C CA . PRO A 1 188 ? -25.050 9.616 4.415 1.00 69.31 188 PRO A CA 1
ATOM 1512 C C . PRO A 1 188 ? -25.186 11.059 4.929 1.00 69.31 188 PRO A C 1
ATOM 1514 O O . PRO A 1 188 ? -24.838 11.993 4.209 1.00 69.31 188 PRO A O 1
ATOM 1517 N N . GLN A 1 189 ? -25.694 11.270 6.149 1.00 78.62 189 GLN A N 1
ATOM 1518 C CA . GLN A 1 189 ? -25.733 12.583 6.796 1.00 78.62 189 GLN A CA 1
ATOM 1519 C C . GLN A 1 189 ? -24.436 12.920 7.545 1.00 78.62 189 GLN A C 1
ATOM 1521 O O . GLN A 1 189 ? -24.255 14.070 7.956 1.00 78.62 189 GLN A O 1
ATOM 1526 N N . ASN A 1 190 ? -23.535 11.952 7.737 1.00 77.06 190 ASN A N 1
ATOM 1527 C CA . ASN A 1 190 ? -22.272 12.205 8.410 1.00 77.06 190 ASN A CA 1
ATOM 1528 C C . ASN A 1 190 ? -21.336 13.030 7.525 1.00 77.06 190 ASN A C 1
ATOM 1530 O O . ASN A 1 190 ? -21.186 12.803 6.327 1.00 77.06 190 ASN A O 1
ATOM 1534 N N . GLN A 1 191 ? -20.687 14.005 8.152 1.00 82.56 191 GLN A N 1
ATOM 1535 C CA . GLN A 1 191 ? -19.618 14.775 7.535 1.00 82.56 191 GLN A CA 1
ATOM 1536 C C . GLN A 1 191 ? -18.272 14.100 7.795 1.00 82.56 191 GLN A C 1
ATOM 1538 O O . GLN A 1 191 ? -18.138 13.291 8.712 1.00 82.56 191 GLN A O 1
ATOM 1543 N N . ILE A 1 192 ? -17.269 14.462 6.997 1.00 78.56 192 ILE A N 1
ATOM 1544 C CA . ILE A 1 192 ? -15.876 14.112 7.273 1.00 78.56 192 ILE A CA 1
ATOM 1545 C C . ILE A 1 192 ? -15.492 14.739 8.619 1.00 78.56 192 ILE A C 1
ATOM 1547 O O . ILE A 1 192 ? -15.645 15.946 8.811 1.00 78.56 192 ILE A O 1
ATOM 1551 N N . GLN A 1 193 ? -14.987 13.927 9.543 1.00 87.38 193 GLN A N 1
ATOM 1552 C CA . GLN A 1 193 ? -14.582 14.361 10.878 1.00 87.38 193 GLN A CA 1
ATOM 1553 C C . GLN A 1 193 ? -13.120 14.033 11.129 1.00 87.38 193 GLN A C 1
ATOM 1555 O O . GLN A 1 193 ? -12.585 13.064 10.598 1.00 87.38 193 GLN A O 1
ATOM 1560 N N . ARG A 1 194 ? -12.460 14.838 11.959 1.00 87.12 194 ARG A N 1
ATOM 1561 C CA . ARG A 1 194 ? -11.082 14.570 12.369 1.00 87.12 194 ARG A CA 1
ATOM 1562 C C . ARG A 1 194 ? -11.044 13.354 13.297 1.00 87.12 194 ARG A C 1
ATOM 1564 O O . ARG A 1 194 ? -11.822 13.277 14.242 1.00 87.12 194 ARG A O 1
ATOM 1571 N N . VAL A 1 195 ? -10.102 12.447 13.062 1.00 85.81 195 VAL A N 1
ATOM 1572 C CA . VAL A 1 195 ? -9.805 11.331 13.962 1.00 85.81 195 VAL A CA 1
ATOM 1573 C C . VAL A 1 195 ? -8.992 11.846 15.151 1.00 85.81 195 VAL A C 1
ATOM 1575 O O . VAL A 1 195 ? -7.930 12.453 14.991 1.00 85.81 195 VAL A O 1
ATOM 1578 N N . LEU A 1 196 ? -9.499 11.609 16.355 1.00 89.81 196 LEU A N 1
ATOM 1579 C CA . LEU A 1 196 ? -8.858 11.950 17.622 1.00 89.81 196 LEU A CA 1
ATOM 1580 C C . LEU A 1 196 ? -7.771 10.928 17.977 1.00 89.81 196 LEU A C 1
ATOM 1582 O O . LEU A 1 196 ? -7.848 9.777 17.566 1.00 89.81 196 LEU A O 1
ATOM 1586 N N . GLY A 1 197 ? -6.763 11.331 18.752 1.00 84.88 197 GLY A N 1
ATOM 1587 C CA . GLY A 1 197 ? -5.705 10.427 19.234 1.00 84.88 197 GLY A CA 1
ATOM 1588 C C . GLY A 1 197 ? -4.642 10.040 18.198 1.00 84.88 197 GLY A C 1
ATOM 1589 O O . GLY A 1 197 ? -3.625 9.467 18.565 1.00 84.88 197 GLY A O 1
ATOM 1590 N N . CYS A 1 198 ? -4.823 10.419 16.928 1.00 73.50 198 CYS A N 1
ATOM 1591 C CA . CYS A 1 198 ? -3.820 10.249 15.871 1.00 73.50 198 CYS A CA 1
ATOM 1592 C C . CYS A 1 198 ? -2.831 11.425 15.774 1.00 73.50 198 CYS A C 1
ATOM 1594 O O . CYS A 1 198 ? -2.185 11.601 14.746 1.00 73.50 198 CYS A O 1
ATOM 1596 N N . ASP A 1 199 ? -2.753 12.273 16.801 1.00 71.81 199 ASP A N 1
ATOM 1597 C CA . ASP A 1 199 ? -1.840 13.415 16.815 1.00 71.81 199 ASP A CA 1
ATOM 1598 C C . ASP A 1 199 ? -0.367 12.967 16.846 1.00 71.81 199 ASP A C 1
ATOM 1600 O O . ASP A 1 199 ? -0.060 11.790 16.656 1.00 71.81 199 ASP A O 1
ATOM 1604 N N . ASN A 1 200 ? 0.561 13.909 17.061 1.00 66.00 200 ASN A N 1
ATOM 1605 C CA . ASN A 1 200 ? 2.011 13.699 16.980 1.00 66.00 200 ASN A CA 1
ATOM 1606 C C . ASN A 1 200 ? 2.498 12.392 17.638 1.00 66.00 200 ASN A C 1
ATOM 1608 O O . ASN A 1 200 ? 3.553 11.895 17.276 1.00 66.00 200 ASN A O 1
ATOM 1612 N N . SER A 1 201 ? 1.786 11.819 18.614 1.00 66.50 201 SER A N 1
ATOM 1613 C CA . SER A 1 201 ? 2.099 10.528 19.250 1.00 66.50 201 SER A CA 1
ATOM 1614 C C . SER A 1 201 ? 2.174 9.330 18.290 1.00 66.50 201 SER A C 1
ATOM 1616 O O . SER A 1 201 ? 2.913 8.382 18.554 1.00 66.50 201 SER A O 1
ATOM 1618 N N . CYS A 1 202 ? 1.443 9.370 17.175 1.00 66.38 202 CYS A N 1
ATOM 1619 C CA . CYS A 1 202 ? 1.363 8.278 16.202 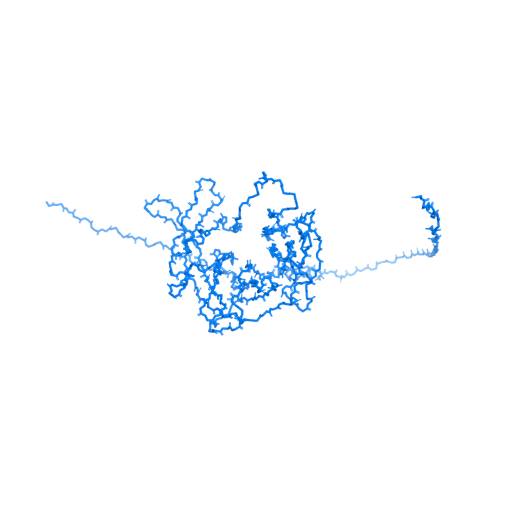1.00 66.38 202 CYS A CA 1
ATOM 1620 C C . CYS A 1 202 ? 2.378 8.405 15.059 1.00 66.38 202 CYS A C 1
ATOM 1622 O O . CYS A 1 202 ? 2.520 7.475 14.259 1.00 66.38 202 CYS A O 1
ATOM 1624 N N . LEU A 1 203 ? 3.067 9.545 14.979 1.00 67.81 203 LEU A N 1
ATOM 1625 C CA . LEU A 1 203 ? 4.056 9.849 13.958 1.00 67.81 203 LEU A CA 1
ATOM 1626 C C . LEU A 1 203 ? 5.452 10.045 14.560 1.00 67.81 203 LEU A C 1
ATOM 1628 O O . LEU A 1 203 ? 5.593 10.314 15.753 1.00 67.81 203 LEU A O 1
ATOM 1632 N N . PRO A 1 204 ? 6.510 9.928 13.746 1.00 65.50 204 PRO A N 1
ATOM 1633 C CA . PRO A 1 204 ? 7.869 10.169 14.208 1.00 65.50 204 PRO A CA 1
ATOM 1634 C C . PRO A 1 204 ? 8.042 11.635 14.664 1.00 65.50 204 PRO A C 1
ATOM 1636 O O . PRO A 1 204 ? 8.016 12.555 13.852 1.00 65.50 204 PRO A O 1
ATOM 1639 N N . GLN A 1 205 ? 8.195 11.877 15.973 1.00 60.62 205 GLN A N 1
ATOM 1640 C CA . GLN A 1 205 ? 8.080 13.232 16.541 1.00 60.62 205 GLN A CA 1
ATOM 1641 C C . GLN A 1 205 ? 9.308 14.140 16.377 1.00 60.62 205 GLN A C 1
ATOM 1643 O O . GLN A 1 205 ? 9.141 15.357 16.392 1.00 60.62 205 GLN A O 1
ATOM 1648 N N . GLU A 1 206 ? 10.526 13.611 16.214 1.00 51.97 206 GLU A N 1
ATOM 1649 C CA . GLU A 1 206 ? 11.741 14.435 16.332 1.00 51.97 206 GLU A CA 1
ATOM 1650 C C . GLU A 1 206 ? 12.818 14.132 15.282 1.00 51.97 206 GLU A C 1
ATOM 1652 O O . GLU A 1 206 ? 13.201 12.983 15.055 1.00 51.97 206 GLU A O 1
ATOM 1657 N N . GLY A 1 207 ? 13.346 15.206 14.680 1.00 57.66 207 GLY A N 1
ATOM 1658 C CA . GLY A 1 207 ? 14.494 15.182 13.764 1.00 57.66 207 GLY A CA 1
ATOM 1659 C C . GLY A 1 207 ? 14.157 14.998 12.284 1.00 57.66 207 GLY A C 1
ATOM 1660 O O . GLY A 1 207 ? 15.070 14.885 11.469 1.00 57.66 207 GLY A O 1
ATOM 1661 N N . TYR A 1 208 ? 12.875 14.974 11.922 1.00 63.22 208 TYR A N 1
ATOM 1662 C CA . TYR A 1 208 ? 12.450 14.724 10.549 1.00 63.22 208 TYR A CA 1
ATOM 1663 C C . TYR A 1 208 ? 12.187 16.015 9.787 1.00 63.22 208 TYR A C 1
ATOM 1665 O O . TYR A 1 208 ? 11.429 16.881 10.222 1.00 63.22 208 TYR A O 1
ATOM 1673 N N . ASN A 1 209 ? 12.825 16.128 8.625 1.00 65.81 209 ASN A N 1
ATOM 1674 C CA . ASN A 1 209 ? 12.560 17.208 7.696 1.00 65.81 209 ASN A CA 1
ATOM 1675 C C . ASN A 1 209 ? 11.279 16.887 6.918 1.00 65.81 209 ASN A C 1
ATOM 1677 O O . ASN A 1 209 ? 11.312 16.196 5.904 1.00 65.81 209 ASN A O 1
ATOM 1681 N N . TYR A 1 210 ? 10.143 17.372 7.415 1.00 64.00 210 TYR A N 1
ATOM 1682 C CA . TYR A 1 210 ? 8.851 17.226 6.740 1.00 64.00 210 TYR A CA 1
ATOM 1683 C C . TYR A 1 210 ? 8.791 17.944 5.383 1.00 64.00 210 TYR A C 1
ATOM 1685 O O . TYR A 1 210 ? 7.929 17.626 4.567 1.00 64.00 210 TYR A O 1
ATOM 1693 N N . ASP A 1 211 ? 9.729 18.855 5.112 1.00 68.44 211 ASP A N 1
ATOM 1694 C CA . ASP A 1 211 ? 9.877 19.490 3.803 1.00 68.44 211 ASP A CA 1
ATOM 1695 C C . ASP A 1 211 ? 10.653 18.615 2.801 1.00 68.44 211 ASP A C 1
ATOM 1697 O O . ASP A 1 211 ? 10.861 19.029 1.658 1.00 68.44 211 ASP A O 1
ATOM 1701 N N . ASP A 1 212 ? 11.077 17.404 3.185 1.00 72.12 212 ASP A N 1
ATOM 1702 C CA . ASP A 1 212 ? 11.703 16.464 2.261 1.00 72.12 212 ASP A CA 1
ATOM 1703 C C . ASP A 1 212 ? 10.679 15.988 1.207 1.00 72.12 212 ASP A C 1
ATOM 1705 O O . ASP A 1 212 ? 9.726 15.271 1.532 1.00 72.12 212 ASP A O 1
ATOM 1709 N N . PRO A 1 213 ? 10.858 16.320 -0.087 1.00 69.88 213 PRO A N 1
ATOM 1710 C CA . PRO A 1 213 ? 9.934 15.901 -1.141 1.00 69.88 213 PRO A CA 1
ATOM 1711 C C . PRO A 1 213 ? 9.850 14.372 -1.315 1.00 69.88 213 PRO A C 1
ATOM 1713 O O . PRO A 1 213 ? 8.893 13.868 -1.933 1.00 69.88 213 PRO A O 1
ATOM 1716 N N . ALA A 1 214 ? 10.839 13.633 -0.804 1.00 69.06 214 ALA A N 1
ATOM 1717 C CA . ALA A 1 214 ? 10.868 12.179 -0.801 1.00 69.06 214 ALA A CA 1
ATOM 1718 C C . ALA A 1 214 ? 10.080 11.561 0.362 1.00 69.06 214 ALA A C 1
ATOM 1720 O O . ALA A 1 214 ? 9.749 10.374 0.285 1.00 69.06 214 ALA A O 1
ATOM 1721 N N . ALA A 1 215 ? 9.700 12.348 1.376 1.00 76.44 215 ALA A N 1
ATOM 1722 C CA . ALA A 1 215 ? 8.792 11.883 2.407 1.00 76.44 215 ALA A CA 1
ATOM 1723 C C . ALA A 1 215 ? 7.433 11.522 1.790 1.00 76.44 215 ALA A C 1
ATOM 1725 O O . ALA A 1 215 ? 6.882 12.215 0.916 1.00 76.44 215 ALA A O 1
ATOM 1726 N N . LYS A 1 216 ? 6.926 10.357 2.182 1.00 80.25 216 LYS A N 1
ATOM 1727 C CA . LYS A 1 216 ? 5.683 9.781 1.672 1.00 80.25 216 LYS A CA 1
ATOM 1728 C C . LYS A 1 216 ? 4.976 9.066 2.802 1.00 80.25 216 LYS A C 1
ATOM 1730 O O . LYS A 1 216 ? 5.609 8.441 3.648 1.00 80.25 216 LYS A O 1
ATOM 1735 N N . GLU A 1 217 ? 3.657 9.147 2.748 1.00 78.69 217 GLU A N 1
ATOM 1736 C CA . GLU A 1 217 ? 2.750 8.546 3.709 1.00 78.69 217 GLU A CA 1
ATOM 1737 C C . GLU A 1 217 ? 1.767 7.663 2.974 1.00 78.69 217 GLU A C 1
ATOM 1739 O O . GLU A 1 217 ? 1.181 8.063 1.965 1.00 78.69 217 GLU A O 1
ATOM 1744 N N . PHE A 1 218 ? 1.591 6.461 3.498 1.00 82.50 218 PHE A N 1
ATOM 1745 C CA . PHE A 1 218 ? 0.560 5.543 3.067 1.00 82.50 218 PHE A CA 1
ATOM 1746 C C . PHE A 1 218 ? -0.189 5.032 4.280 1.00 82.50 218 PHE A C 1
ATOM 1748 O O . PHE A 1 218 ? 0.376 4.833 5.352 1.00 82.50 218 PHE A O 1
ATOM 1755 N N . MET A 1 219 ? -1.469 4.776 4.080 1.00 80.56 219 MET A N 1
ATOM 1756 C CA . MET A 1 219 ? -2.322 4.155 5.070 1.00 80.56 219 MET A CA 1
ATOM 1757 C C . MET A 1 219 ? -2.919 2.902 4.452 1.00 80.56 219 MET A C 1
ATOM 1759 O O . MET A 1 219 ? -3.385 2.931 3.312 1.00 80.56 219 MET A O 1
ATOM 1763 N N . VAL A 1 220 ? -2.883 1.804 5.195 1.00 82.94 220 VAL A N 1
ATOM 1764 C CA . VAL A 1 220 ? -3.472 0.530 4.783 1.00 82.94 220 VAL A CA 1
ATOM 1765 C C . VAL A 1 220 ? -4.353 -0.007 5.901 1.00 82.94 220 VAL A C 1
ATOM 1767 O O . VAL A 1 220 ? -3.981 0.057 7.074 1.00 82.94 220 VAL A O 1
ATOM 1770 N N . SER A 1 221 ? -5.528 -0.529 5.541 1.00 81.19 221 SER A N 1
ATOM 1771 C CA . SER A 1 221 ? -6.363 -1.248 6.503 1.00 81.19 221 SER A CA 1
ATOM 1772 C C . SER A 1 221 ? -5.731 -2.598 6.824 1.00 81.19 221 SER A C 1
ATOM 1774 O O . SER A 1 221 ? -5.295 -3.328 5.934 1.00 81.19 221 SER A O 1
ATOM 1776 N N . LEU A 1 222 ? -5.673 -2.910 8.115 1.00 81.75 222 LEU A N 1
ATOM 1777 C CA . LEU A 1 222 ? -5.334 -4.220 8.664 1.00 81.75 222 LEU A CA 1
ATOM 1778 C C . LEU A 1 222 ? -6.601 -4.958 9.134 1.00 81.75 222 LEU A C 1
ATOM 1780 O O . LEU A 1 222 ? -6.493 -5.942 9.865 1.00 81.75 222 LEU A O 1
ATOM 1784 N N . GLY A 1 223 ? -7.785 -4.492 8.721 1.00 79.25 223 GLY A N 1
ATOM 1785 C CA . GLY A 1 223 ? -9.079 -5.052 9.091 1.00 79.25 223 GLY A CA 1
ATOM 1786 C C . GLY A 1 223 ? -9.392 -4.921 10.582 1.00 79.25 223 GLY A C 1
ATOM 1787 O O . GLY A 1 223 ? -8.532 -4.595 11.397 1.00 79.25 223 GLY A O 1
ATOM 1788 N N . ASN A 1 224 ? -10.646 -5.195 10.950 1.00 78.75 224 ASN A N 1
ATOM 1789 C CA . ASN A 1 224 ? -11.130 -5.155 12.338 1.00 78.75 224 ASN A CA 1
ATOM 1790 C C . ASN A 1 224 ? -10.749 -3.850 13.046 1.00 78.75 224 ASN A C 1
ATOM 1792 O O . ASN A 1 224 ? -10.132 -3.867 14.114 1.00 78.75 224 ASN A O 1
ATOM 1796 N N . SER A 1 225 ? -11.029 -2.730 12.380 1.00 82.00 225 SER A N 1
ATOM 1797 C CA . SER A 1 225 ? -10.687 -1.397 12.856 1.00 82.00 225 SER A CA 1
ATOM 1798 C C . SER A 1 225 ? -9.194 -1.175 13.127 1.00 82.00 225 SER A C 1
ATOM 1800 O O . SER A 1 225 ? -8.828 -0.209 13.778 1.00 82.00 225 SER A O 1
ATOM 1802 N N . LYS A 1 226 ? -8.285 -2.015 12.626 1.00 84.38 226 LYS A N 1
ATOM 1803 C CA . LYS A 1 226 ? -6.842 -1.781 12.719 1.00 84.38 226 LYS A CA 1
ATOM 1804 C C . LYS A 1 226 ? -6.345 -1.126 11.438 1.00 84.38 226 LYS A C 1
ATOM 1806 O O . LYS A 1 226 ? -6.689 -1.544 10.335 1.00 84.38 226 LYS A O 1
ATOM 1811 N N . LEU A 1 227 ? -5.481 -0.129 11.578 1.00 85.12 227 LEU A N 1
ATOM 1812 C CA . LEU A 1 227 ? -4.795 0.530 10.467 1.00 85.12 227 LEU A CA 1
ATOM 1813 C C . LEU A 1 227 ? -3.284 0.408 10.646 1.00 85.12 227 LEU A C 1
ATOM 1815 O O . LEU A 1 227 ? -2.783 0.354 11.769 1.00 85.12 227 LEU A O 1
ATOM 1819 N N . ALA A 1 228 ? -2.549 0.410 9.540 1.00 86.25 228 ALA A N 1
ATOM 1820 C CA . ALA A 1 228 ? -1.133 0.732 9.542 1.00 86.25 228 ALA A CA 1
ATOM 1821 C C . ALA A 1 228 ? -0.894 2.014 8.754 1.00 86.25 228 ALA A C 1
ATOM 1823 O O . ALA A 1 228 ? -1.334 2.150 7.612 1.00 86.25 228 ALA A O 1
ATOM 1824 N N . VAL A 1 229 ? -0.157 2.929 9.370 1.00 83.94 229 VAL A N 1
ATOM 1825 C CA . VAL A 1 229 ? 0.397 4.111 8.723 1.00 83.94 229 VAL A CA 1
ATOM 1826 C C . VAL A 1 229 ? 1.861 3.821 8.447 1.00 83.94 229 VAL A C 1
ATOM 1828 O O . VAL A 1 229 ? 2.633 3.564 9.370 1.00 83.94 229 VAL A O 1
ATOM 1831 N N . ILE A 1 230 ? 2.230 3.825 7.171 1.00 85.06 230 ILE A N 1
ATOM 1832 C CA . ILE A 1 230 ? 3.609 3.697 6.726 1.00 85.06 230 ILE A CA 1
ATOM 1833 C C . ILE A 1 230 ? 4.119 5.064 6.298 1.00 85.06 230 ILE A C 1
ATOM 1835 O O . ILE A 1 230 ? 3.532 5.724 5.442 1.00 85.06 230 ILE A O 1
ATOM 1839 N N . TRP A 1 231 ? 5.248 5.450 6.873 1.00 85.12 231 TRP A N 1
ATOM 1840 C CA . TRP A 1 231 ? 5.948 6.685 6.572 1.00 85.12 231 TRP A CA 1
ATOM 1841 C C . TRP A 1 231 ? 7.353 6.381 6.060 1.00 85.12 231 TRP A C 1
ATOM 1843 O O . TRP A 1 231 ? 7.986 5.437 6.528 1.00 85.12 231 TRP A O 1
ATOM 1853 N N . SER A 1 232 ? 7.864 7.176 5.125 1.00 86.31 232 SER A N 1
ATOM 1854 C CA . SER A 1 232 ? 9.266 7.107 4.707 1.00 86.31 232 SER A CA 1
ATOM 1855 C C . SER A 1 232 ? 9.968 8.445 4.837 1.00 86.31 232 SER A C 1
ATOM 1857 O O . SER A 1 232 ? 9.357 9.477 4.568 1.00 86.31 232 SER A O 1
ATOM 1859 N N . GLY A 1 233 ? 11.267 8.418 5.120 1.00 83.88 233 GLY A N 1
ATOM 1860 C CA . GLY A 1 233 ? 12.106 9.613 5.128 1.00 83.88 233 GLY A CA 1
ATOM 1861 C C . GLY A 1 233 ? 13.593 9.298 4.998 1.00 83.88 233 GLY A C 1
ATOM 1862 O O . GLY A 1 233 ? 13.984 8.148 4.775 1.00 83.88 233 GLY A O 1
ATOM 1863 N N . TYR A 1 234 ? 14.409 10.340 5.170 1.00 80.00 234 TYR A N 1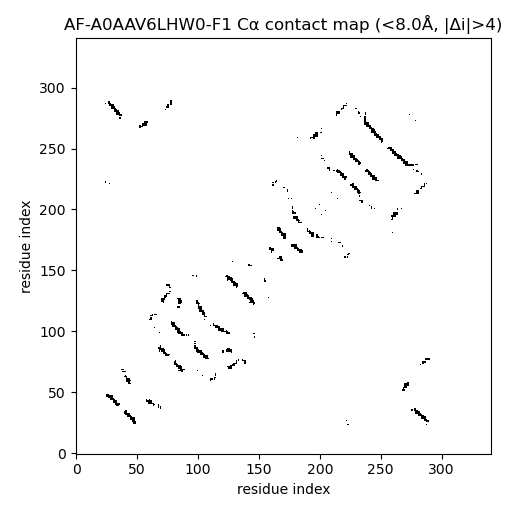
ATOM 1864 C CA . TYR A 1 234 ? 15.868 10.275 5.188 1.00 80.00 234 TYR A CA 1
ATOM 1865 C C . TYR A 1 234 ? 16.420 10.773 6.520 1.00 80.00 234 TYR A C 1
ATOM 1867 O O . TYR A 1 234 ? 16.081 11.867 6.966 1.00 80.00 234 TYR A O 1
ATOM 1875 N N . ARG A 1 235 ? 17.247 9.953 7.177 1.00 69.00 235 ARG A N 1
ATOM 1876 C CA . ARG A 1 235 ? 17.938 10.342 8.420 1.00 69.00 235 ARG A CA 1
ATOM 1877 C C . ARG A 1 235 ? 19.414 9.962 8.397 1.00 69.00 235 ARG A C 1
ATOM 1879 O O . ARG A 1 235 ? 20.217 10.800 8.756 1.00 69.00 235 ARG A O 1
ATOM 1886 N N . ASP A 1 236 ? 19.741 8.787 7.857 1.00 73.44 236 ASP A N 1
ATOM 1887 C CA . ASP A 1 236 ? 21.104 8.303 7.554 1.00 73.44 236 ASP A CA 1
ATOM 1888 C C . ASP A 1 236 ? 21.045 7.240 6.429 1.00 73.44 236 ASP A C 1
ATOM 1890 O O . ASP A 1 236 ? 21.706 6.205 6.451 1.00 73.44 236 ASP A O 1
ATOM 1894 N N . GLY A 1 237 ? 20.140 7.462 5.472 1.00 79.19 237 GLY A N 1
ATOM 1895 C CA . GLY A 1 237 ? 19.654 6.463 4.518 1.00 79.19 237 GLY A CA 1
ATOM 1896 C C . GLY A 1 237 ? 18.128 6.481 4.437 1.00 79.19 237 GLY A C 1
ATOM 1897 O O . GLY A 1 237 ? 17.469 7.171 5.222 1.00 79.19 237 GLY A O 1
ATOM 1898 N N . PHE A 1 238 ? 17.573 5.746 3.472 1.00 82.81 238 PHE A N 1
ATOM 1899 C CA . PHE A 1 238 ? 16.125 5.600 3.326 1.00 82.81 238 PHE A CA 1
ATOM 1900 C C . PHE A 1 238 ? 15.594 4.647 4.399 1.00 82.81 238 PHE A C 1
ATOM 1902 O O . PHE A 1 238 ? 16.039 3.503 4.506 1.00 82.81 238 PHE A O 1
ATOM 1909 N N . PHE A 1 239 ? 14.623 5.091 5.182 1.00 83.88 239 PHE A N 1
ATOM 1910 C CA . PHE A 1 239 ? 13.989 4.248 6.188 1.00 83.88 239 PHE A CA 1
ATOM 1911 C C . PHE A 1 239 ? 12.471 4.330 6.069 1.00 83.88 239 PHE A C 1
ATOM 1913 O O . PHE A 1 239 ? 11.907 5.246 5.464 1.00 83.88 239 PHE A O 1
ATOM 1920 N N . VAL A 1 240 ? 11.817 3.338 6.660 1.00 85.44 240 VAL A N 1
ATOM 1921 C CA . VAL A 1 240 ? 10.370 3.197 6.684 1.00 85.44 240 VAL A CA 1
ATOM 1922 C C . VAL A 1 240 ? 9.924 3.019 8.128 1.00 85.44 240 VAL A C 1
ATOM 1924 O O . VAL A 1 240 ? 10.402 2.141 8.840 1.00 85.44 240 VAL A O 1
ATOM 1927 N N . CYS A 1 241 ? 9.005 3.861 8.574 1.00 84.94 241 CYS A N 1
ATOM 1928 C CA . CYS A 1 241 ? 8.338 3.731 9.857 1.00 84.94 241 CYS A CA 1
ATOM 1929 C C . CYS A 1 241 ? 6.946 3.133 9.640 1.00 84.94 241 CYS A C 1
ATOM 1931 O O . CYS A 1 241 ? 6.279 3.459 8.661 1.00 84.94 241 CYS A O 1
ATOM 1933 N N . CYS A 1 242 ? 6.515 2.253 10.537 1.00 87.12 242 CYS A N 1
ATOM 1934 C CA . CYS A 1 242 ? 5.181 1.671 10.527 1.00 87.12 242 CYS A CA 1
ATOM 1935 C C . CYS A 1 242 ? 4.534 1.861 11.899 1.00 87.12 242 CYS A C 1
ATOM 1937 O O . CYS A 1 242 ? 4.980 1.272 12.888 1.00 87.12 242 CYS A O 1
ATOM 1939 N N . SER A 1 243 ? 3.448 2.625 11.936 1.00 85.56 243 SER A N 1
ATOM 1940 C CA . SER A 1 243 ? 2.591 2.796 13.109 1.00 85.56 243 SER A CA 1
ATOM 1941 C C . SER A 1 243 ? 1.341 1.952 12.932 1.00 85.56 243 SER A C 1
ATOM 1943 O O . SER A 1 243 ? 0.602 2.146 11.970 1.00 85.56 243 SER A O 1
ATOM 1945 N N . LYS A 1 244 ? 1.078 1.020 13.847 1.00 87.38 244 LYS A N 1
ATOM 1946 C CA . LYS A 1 244 ? -0.205 0.310 13.892 1.00 87.38 244 LYS A CA 1
ATOM 1947 C C . LYS A 1 244 ? -1.146 1.050 14.827 1.00 87.38 244 LYS A C 1
ATOM 1949 O O . LYS A 1 244 ? -0.748 1.393 15.939 1.00 87.38 244 LYS A O 1
ATOM 1954 N N . LEU A 1 245 ? -2.377 1.262 14.392 1.00 87.00 245 LEU A N 1
ATOM 1955 C CA . LEU A 1 245 ? -3.411 1.991 15.114 1.00 87.00 245 LEU A CA 1
ATOM 1956 C C . LEU A 1 245 ? -4.627 1.089 15.304 1.00 87.00 245 LEU A C 1
ATOM 1958 O O . LEU A 1 245 ? -4.970 0.318 14.408 1.00 87.00 245 LEU A O 1
ATOM 1962 N N . ASN A 1 246 ? -5.281 1.210 16.452 1.00 88.62 246 ASN A N 1
ATOM 1963 C CA . ASN A 1 246 ? -6.618 0.690 16.683 1.00 88.62 246 ASN A CA 1
ATOM 1964 C C . ASN A 1 246 ? -7.618 1.834 16.558 1.00 88.62 246 ASN A C 1
ATOM 1966 O O . ASN A 1 246 ? -7.506 2.839 17.259 1.00 88.62 246 ASN A O 1
ATOM 1970 N N . MET A 1 247 ? -8.587 1.674 15.678 1.00 87.25 247 MET A N 1
ATOM 1971 C CA . MET A 1 247 ? -9.634 2.637 15.402 1.00 87.25 247 MET A CA 1
ATOM 1972 C C . MET A 1 247 ? -10.876 2.253 16.188 1.00 87.25 247 MET A C 1
ATOM 1974 O O . MET A 1 247 ? -11.208 1.083 16.350 1.00 87.25 247 MET A O 1
ATOM 1978 N N . SER A 1 248 ? -11.584 3.248 16.697 1.00 89.12 248 SER A N 1
ATOM 1979 C CA . SER A 1 248 ? -12.833 3.031 17.415 1.00 89.12 248 SER A CA 1
ATOM 1980 C C . SER A 1 248 ? -13.788 4.196 17.202 1.00 89.12 248 SER A C 1
ATOM 1982 O O . SER A 1 248 ? -13.375 5.319 16.901 1.00 89.12 248 SER A O 1
ATOM 1984 N N . LYS A 1 249 ? -15.083 3.914 17.354 1.00 90.00 249 LYS A N 1
ATOM 1985 C CA . LYS A 1 249 ? -16.144 4.919 17.426 1.00 90.00 249 LYS A CA 1
ATOM 1986 C C . LYS A 1 249 ? -16.421 5.211 18.898 1.00 90.00 249 LYS A C 1
ATOM 1988 O O . LYS A 1 249 ? -16.621 4.283 19.682 1.00 90.00 249 LYS A O 1
ATOM 1993 N N . ARG A 1 250 ? -16.466 6.483 19.282 1.00 92.56 250 ARG A N 1
ATOM 1994 C CA . ARG A 1 250 ? -16.800 6.908 20.645 1.00 92.56 250 ARG A CA 1
ATOM 1995 C C . ARG A 1 250 ? -17.941 7.909 20.603 1.00 92.56 250 ARG A C 1
ATOM 1997 O O . ARG A 1 250 ? -17.835 8.932 19.946 1.00 92.56 250 ARG A O 1
ATOM 2004 N N . LEU A 1 251 ? -19.019 7.643 21.336 1.00 92.69 251 LEU A N 1
ATOM 2005 C CA . LEU A 1 251 ? -20.072 8.639 21.507 1.00 92.69 251 LEU A CA 1
ATOM 2006 C C . LEU A 1 251 ? -19.553 9.775 22.397 1.00 92.69 251 LEU A C 1
ATOM 2008 O O . LEU A 1 251 ? -19.158 9.555 23.546 1.00 92.69 251 LEU A O 1
ATOM 2012 N N . ASN A 1 252 ? -19.554 10.987 21.864 1.00 91.69 252 ASN A N 1
ATOM 2013 C CA . ASN A 1 252 ? -19.214 12.192 22.590 1.00 91.69 252 ASN A CA 1
ATOM 2014 C C . ASN A 1 252 ? -20.372 12.562 23.522 1.00 91.69 252 ASN A C 1
ATOM 2016 O O . ASN A 1 252 ? -21.461 12.915 23.071 1.00 91.69 252 ASN A O 1
ATOM 2020 N N . ALA A 1 253 ? -20.145 12.493 24.833 1.00 93.62 253 ALA A N 1
ATOM 2021 C CA . ALA A 1 253 ? -21.188 12.751 25.826 1.00 93.62 253 ALA A CA 1
ATOM 2022 C C . ALA A 1 253 ? -21.718 14.197 25.794 1.00 93.62 253 ALA A C 1
ATOM 2024 O O . ALA A 1 253 ? -22.838 14.446 26.231 1.00 93.62 253 ALA A O 1
ATOM 2025 N N . THR A 1 254 ? -20.926 15.148 25.293 1.00 94.31 254 THR A N 1
ATOM 2026 C CA . THR A 1 254 ? -21.295 16.566 25.247 1.00 94.31 254 THR A CA 1
ATOM 2027 C C . THR A 1 254 ? -22.082 16.907 23.988 1.00 94.31 254 THR A C 1
ATOM 2029 O O . THR A 1 254 ? -23.064 17.638 24.067 1.00 94.31 254 THR A O 1
ATOM 2032 N N . THR A 1 255 ? -21.665 16.396 22.828 1.00 92.81 255 THR A N 1
ATOM 2033 C CA . THR A 1 255 ? -22.290 16.742 21.539 1.00 92.81 255 THR A CA 1
ATOM 2034 C C . THR A 1 255 ? -23.326 15.721 21.075 1.00 92.81 255 THR A C 1
ATOM 2036 O O . THR A 1 255 ? -24.106 16.016 20.173 1.00 92.81 255 THR A O 1
ATOM 2039 N N . GLY A 1 256 ? -23.323 14.513 21.646 1.00 91.31 256 GLY A N 1
ATOM 2040 C CA . GLY A 1 256 ? -24.103 13.376 21.152 1.00 91.31 256 GLY A CA 1
ATOM 2041 C C . GLY A 1 256 ? -23.629 12.845 19.793 1.00 91.31 256 GLY A C 1
ATOM 2042 O O . GLY A 1 256 ? -24.277 11.966 19.230 1.00 91.31 256 GLY A O 1
ATOM 2043 N N . GLN A 1 257 ? -22.525 13.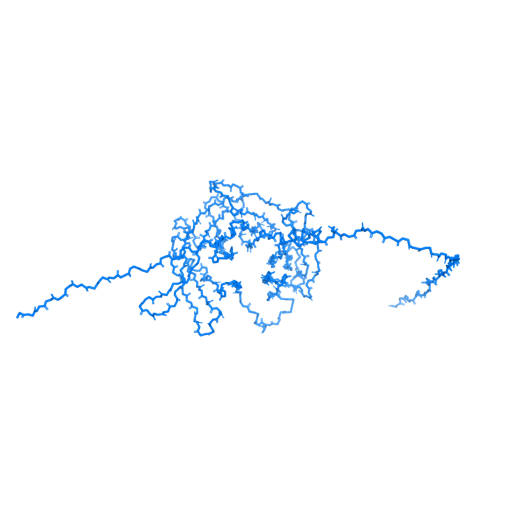368 19.249 1.00 89.50 257 GLN A N 1
ATOM 2044 C CA . GLN A 1 257 ? -21.949 12.919 17.982 1.00 89.50 257 GLN A CA 1
ATOM 2045 C C . GLN A 1 257 ? -20.993 11.745 18.200 1.00 89.50 257 GLN A C 1
ATOM 2047 O O . GLN A 1 257 ? -20.472 11.542 19.295 1.00 89.50 257 GLN A O 1
ATOM 2052 N N . VAL A 1 258 ? -20.774 10.949 17.157 1.00 88.62 258 VAL A N 1
ATOM 2053 C CA . VAL A 1 258 ? -19.792 9.863 17.178 1.00 88.62 258 VAL A CA 1
ATOM 2054 C C . VAL A 1 258 ? -18.445 10.415 16.733 1.00 88.62 258 VAL A C 1
ATOM 2056 O O . VAL A 1 258 ? -18.306 10.776 15.573 1.00 88.62 258 VAL A O 1
ATOM 2059 N N . ASP A 1 259 ? -17.471 10.424 17.636 1.00 92.12 259 ASP A N 1
ATOM 2060 C CA . ASP A 1 259 ? -16.077 10.737 17.340 1.00 92.12 259 ASP A CA 1
ATOM 2061 C C . ASP A 1 259 ? -15.344 9.475 16.858 1.00 92.12 259 ASP A C 1
ATOM 2063 O O . ASP A 1 259 ? -15.550 8.372 17.381 1.00 92.12 259 ASP A O 1
ATOM 2067 N N . PHE A 1 260 ? -14.425 9.634 15.906 1.00 89.56 260 PHE A N 1
ATOM 2068 C CA . PHE A 1 260 ? -13.453 8.594 15.564 1.00 89.56 260 PHE A CA 1
ATOM 2069 C C . PHE A 1 260 ? -12.207 8.757 16.424 1.00 89.56 260 PHE A C 1
ATOM 2071 O O . PHE A 1 260 ? -11.651 9.851 16.506 1.00 89.56 260 PHE A O 1
ATOM 2078 N N . VAL A 1 261 ? -11.740 7.674 17.035 1.00 90.88 261 VAL A N 1
ATOM 2079 C CA . VAL A 1 261 ? -10.552 7.678 17.893 1.00 90.88 261 VAL A CA 1
ATOM 2080 C C . VAL A 1 261 ? -9.562 6.640 17.382 1.00 90.88 261 VAL A C 1
ATOM 2082 O O . VAL A 1 261 ? -9.911 5.468 17.257 1.00 90.88 261 VAL A O 1
ATOM 2085 N N . ALA A 1 262 ? -8.336 7.073 17.110 1.00 89.06 262 ALA A N 1
ATOM 2086 C CA . ALA A 1 262 ? -7.185 6.221 16.868 1.00 89.06 262 ALA A CA 1
ATOM 2087 C C . ALA A 1 262 ? -6.372 6.081 18.157 1.00 89.06 262 ALA A C 1
ATOM 2089 O O . ALA A 1 262 ? -6.053 7.070 18.814 1.00 89.06 262 ALA A O 1
ATOM 2090 N N . MET A 1 263 ? -6.014 4.849 18.495 1.00 88.19 263 MET A N 1
ATOM 2091 C CA . MET A 1 263 ? -5.131 4.515 19.604 1.00 88.19 263 MET A CA 1
ATOM 2092 C C . MET A 1 263 ? -3.881 3.829 19.047 1.00 88.19 263 MET A C 1
ATOM 2094 O O . MET A 1 263 ? -4.019 2.799 18.381 1.00 88.19 263 MET A O 1
ATOM 2098 N N . PRO A 1 264 ? -2.667 4.345 19.293 1.00 85.56 264 PRO A N 1
ATOM 2099 C CA . PRO A 1 264 ? -1.453 3.683 18.837 1.00 85.56 264 PRO A CA 1
ATOM 2100 C C . PRO A 1 264 ? -1.307 2.316 19.514 1.00 85.56 264 PRO A C 1
ATOM 2102 O O . PRO A 1 264 ? -1.358 2.202 20.737 1.00 85.56 264 PRO A O 1
ATOM 2105 N N . LEU A 1 265 ? -1.127 1.272 18.705 1.00 84.88 265 LEU A N 1
ATOM 2106 C CA . LEU A 1 265 ? -0.862 -0.094 19.162 1.00 84.88 265 LEU A CA 1
ATOM 2107 C C . LEU A 1 265 ? 0.637 -0.365 19.251 1.00 84.88 265 LEU A C 1
ATOM 2109 O O . LEU A 1 265 ? 1.118 -0.959 20.211 1.00 84.88 265 LEU A O 1
ATOM 2113 N N . SER A 1 266 ? 1.379 0.042 18.224 1.00 81.69 266 SER A N 1
ATOM 2114 C CA . SER A 1 266 ? 2.822 -0.167 18.148 1.00 81.69 266 SER A CA 1
ATOM 2115 C C . SER A 1 266 ? 3.448 0.785 17.142 1.00 81.69 266 SER A C 1
ATOM 2117 O O . SER A 1 266 ? 2.861 1.029 16.087 1.00 81.69 266 SER A O 1
ATOM 2119 N N . LEU A 1 267 ? 4.672 1.220 17.421 1.00 81.19 267 LEU A N 1
ATOM 2120 C CA . LEU A 1 267 ? 5.522 1.954 16.492 1.00 81.19 267 LEU A CA 1
ATOM 2121 C C . LEU A 1 267 ? 6.756 1.107 16.188 1.00 81.19 267 LEU A C 1
ATOM 2123 O O . LEU A 1 267 ? 7.375 0.557 17.098 1.00 81.19 267 LEU A O 1
ATOM 2127 N N . SER A 1 268 ? 7.100 0.951 14.916 1.00 82.88 268 SER A N 1
ATOM 2128 C CA . SER A 1 268 ? 8.277 0.187 14.498 1.00 82.88 268 SER A CA 1
ATOM 2129 C C . SER A 1 268 ? 9.044 0.929 13.417 1.00 82.88 268 SER A C 1
ATOM 2131 O O . SER A 1 268 ? 8.452 1.544 12.530 1.00 82.88 268 SER A O 1
ATOM 2133 N N . TYR A 1 269 ? 10.369 0.851 13.493 1.00 82.00 269 TYR A N 1
ATOM 2134 C CA . TYR A 1 269 ? 11.283 1.476 12.548 1.00 82.00 269 TYR A CA 1
ATOM 2135 C C . TYR A 1 269 ? 12.010 0.392 11.762 1.00 82.00 269 TYR A C 1
ATOM 2137 O O . TYR A 1 269 ? 12.490 -0.590 12.324 1.00 82.00 269 TYR A O 1
ATOM 2145 N N . TYR A 1 270 ? 12.073 0.570 10.449 1.00 82.94 270 TYR A N 1
ATOM 2146 C CA . TYR A 1 270 ? 12.732 -0.347 9.538 1.00 82.94 270 TYR A CA 1
ATOM 2147 C C . TYR A 1 270 ? 13.733 0.427 8.698 1.00 82.94 270 TYR A C 1
ATOM 2149 O O . TYR A 1 270 ? 13.372 1.363 7.983 1.00 82.94 270 TYR A O 1
ATOM 2157 N N . SER A 1 271 ? 14.994 0.013 8.758 1.00 81.44 271 SER A N 1
ATOM 2158 C CA . SER A 1 271 ? 15.994 0.498 7.818 1.00 81.44 271 SER A CA 1
ATOM 2159 C C . SER A 1 271 ? 15.873 -0.292 6.522 1.00 81.44 271 SER A C 1
ATOM 2161 O O . SER A 1 271 ? 15.813 -1.527 6.521 1.00 81.44 271 SER A O 1
ATOM 2163 N N . VAL A 1 272 ? 15.810 0.419 5.404 1.00 82.25 272 VAL A N 1
ATOM 2164 C CA . VAL A 1 272 ? 15.856 -0.188 4.080 1.00 82.25 272 VAL A CA 1
ATOM 2165 C C . VAL A 1 272 ? 17.258 0.052 3.555 1.00 82.25 272 VAL A C 1
ATOM 2167 O O . VAL A 1 272 ? 17.709 1.191 3.503 1.00 82.25 272 VAL A O 1
ATOM 2170 N N . GLU A 1 273 ? 17.958 -1.015 3.170 1.00 78.19 273 GLU A N 1
ATOM 2171 C CA . GLU A 1 273 ? 19.350 -0.936 2.718 1.00 78.19 273 GLU A CA 1
ATOM 2172 C C . GLU A 1 273 ? 19.461 -0.102 1.432 1.00 78.19 273 GLU A C 1
ATOM 2174 O O . GLU A 1 273 ? 19.409 -0.635 0.325 1.00 78.19 273 GLU A O 1
ATOM 2179 N N . SER A 1 274 ? 19.551 1.221 1.543 1.00 69.38 274 SER A N 1
ATOM 2180 C CA . SER A 1 274 ? 19.637 2.137 0.410 1.00 69.38 274 SER A CA 1
ATOM 2181 C C . SER A 1 274 ? 20.789 3.094 0.589 1.00 69.38 274 SER A C 1
ATOM 2183 O O . SER A 1 274 ? 20.723 4.023 1.386 1.00 69.38 274 SER A O 1
ATOM 2185 N N . LEU A 1 275 ? 21.825 2.874 -0.217 1.00 64.38 275 LEU A N 1
ATOM 2186 C CA . LEU A 1 275 ? 22.938 3.804 -0.377 1.00 64.38 275 LEU A CA 1
ATOM 2187 C C . LEU A 1 275 ? 22.556 5.007 -1.257 1.00 64.38 275 LEU A C 1
ATOM 2189 O O . LEU A 1 275 ? 23.277 5.999 -1.292 1.00 64.38 275 LEU A O 1
ATOM 2193 N N . GLU A 1 276 ? 21.433 4.923 -1.974 1.00 78.00 276 GLU A N 1
ATOM 2194 C CA . GLU A 1 276 ? 20.959 5.976 -2.868 1.00 78.00 276 GLU A CA 1
ATOM 2195 C C . GLU A 1 276 ? 20.018 6.937 -2.135 1.00 78.00 276 GLU A C 1
ATOM 2197 O O . GLU A 1 276 ? 19.090 6.517 -1.438 1.00 78.00 276 GLU A O 1
ATOM 2202 N N . THR A 1 277 ? 20.244 8.236 -2.340 1.00 77.12 277 THR A N 1
ATOM 2203 C CA . THR A 1 277 ? 19.442 9.349 -1.801 1.00 77.12 277 THR A CA 1
ATOM 2204 C C . THR A 1 277 ? 18.173 9.632 -2.612 1.00 77.12 277 THR A C 1
ATOM 2206 O O . THR A 1 277 ? 17.408 10.533 -2.279 1.00 77.12 277 THR A O 1
ATOM 2209 N N . SER A 1 278 ? 17.953 8.895 -3.704 1.00 83.19 278 SER A N 1
ATOM 2210 C CA . SER A 1 278 ? 16.833 9.068 -4.637 1.00 83.19 278 SER A CA 1
ATOM 2211 C C . SER A 1 278 ? 15.660 8.114 -4.374 1.00 83.19 278 SER A C 1
ATOM 2213 O O . SER A 1 278 ? 14.632 8.197 -5.055 1.00 83.19 278 SER A O 1
ATOM 2215 N N . SER A 1 279 ? 15.808 7.203 -3.411 1.00 86.00 279 SER A N 1
ATOM 2216 C CA . SER A 1 279 ? 14.785 6.243 -3.004 1.00 86.00 279 SER A CA 1
ATOM 2217 C C . SER A 1 279 ? 13.515 6.928 -2.493 1.00 86.00 279 SER A C 1
ATOM 2219 O O . SER A 1 279 ? 13.544 7.945 -1.797 1.00 86.00 279 SER A O 1
ATOM 2221 N N . ARG A 1 280 ? 12.356 6.373 -2.829 1.00 87.19 280 ARG A N 1
ATOM 2222 C CA . ARG A 1 280 ? 11.076 6.855 -2.300 1.00 87.19 280 ARG A CA 1
ATOM 2223 C C . ARG A 1 280 ? 10.076 5.727 -2.175 1.00 87.19 280 ARG A C 1
ATOM 2225 O O . ARG A 1 280 ? 10.080 4.791 -2.972 1.00 87.19 280 ARG A O 1
ATOM 2232 N N . LEU A 1 281 ? 9.174 5.844 -1.211 1.00 86.88 281 LEU A N 1
ATOM 2233 C CA . LEU A 1 281 ? 8.061 4.917 -1.081 1.00 86.88 281 LEU A CA 1
ATOM 2234 C C . LEU A 1 281 ? 7.075 5.135 -2.239 1.00 86.88 281 LEU A C 1
ATOM 2236 O O . LEU A 1 281 ? 6.592 6.248 -2.457 1.00 86.88 281 LEU A O 1
ATOM 2240 N N . ALA A 1 282 ? 6.813 4.079 -3.003 1.00 85.38 282 ALA A N 1
ATOM 2241 C CA . ALA A 1 282 ? 5.947 4.113 -4.177 1.00 85.38 282 ALA A CA 1
ATOM 2242 C C . ALA A 1 282 ? 4.557 3.546 -3.880 1.00 85.38 282 ALA A C 1
ATOM 2244 O O . ALA A 1 282 ? 3.559 4.127 -4.303 1.00 85.38 282 ALA A O 1
ATOM 2245 N N . TYR A 1 283 ? 4.502 2.430 -3.147 1.00 86.19 283 TYR A N 1
ATOM 2246 C CA . TYR A 1 283 ? 3.268 1.696 -2.872 1.00 86.19 283 TYR A CA 1
ATOM 2247 C C . TYR A 1 283 ? 3.283 1.083 -1.476 1.00 86.19 283 TYR A C 1
ATOM 2249 O O . TYR A 1 283 ? 4.345 0.725 -0.968 1.00 86.19 283 TYR A O 1
ATOM 2257 N N . CYS A 1 284 ? 2.100 0.885 -0.900 1.00 87.44 284 CYS A N 1
ATOM 2258 C CA . CYS A 1 284 ? 1.899 0.144 0.337 1.00 87.44 284 CYS A CA 1
ATOM 2259 C C . CYS A 1 284 ? 0.567 -0.607 0.261 1.00 87.44 284 CYS A C 1
ATOM 2261 O O . CYS A 1 284 ? -0.445 -0.033 -0.136 1.00 87.44 284 CYS A O 1
ATOM 2263 N N . LEU A 1 285 ? 0.580 -1.888 0.611 1.00 88.69 285 LEU A N 1
ATOM 2264 C CA . LEU A 1 285 ? -0.522 -2.835 0.480 1.00 88.69 285 LEU A CA 1
ATOM 2265 C C . LEU A 1 285 ? -0.562 -3.727 1.726 1.00 88.69 285 LEU A C 1
ATOM 2267 O O . LEU A 1 285 ? 0.485 -4.129 2.224 1.00 88.69 285 LEU A O 1
ATOM 2271 N N . ALA A 1 286 ? -1.748 -4.082 2.210 1.00 87.00 286 ALA A N 1
ATOM 2272 C CA . ALA A 1 286 ? -1.912 -5.100 3.246 1.00 87.00 286 ALA A CA 1
ATOM 2273 C C . ALA A 1 286 ? -2.455 -6.390 2.620 1.00 87.00 286 ALA A C 1
ATOM 2275 O O . ALA A 1 286 ? -3.326 -6.340 1.754 1.00 87.00 286 ALA A O 1
ATOM 2276 N N . ILE A 1 287 ? -1.924 -7.537 3.043 1.00 86.00 287 ILE A N 1
ATOM 2277 C CA . ILE A 1 287 ? -2.406 -8.861 2.643 1.00 86.00 287 ILE A CA 1
ATOM 2278 C C . ILE A 1 287 ? -2.805 -9.630 3.891 1.00 86.00 287 ILE A C 1
ATOM 2280 O O . ILE A 1 287 ? -1.997 -9.813 4.809 1.00 86.00 287 ILE A O 1
ATOM 2284 N N . PHE A 1 288 ? -4.038 -10.120 3.888 1.00 84.12 288 PHE A N 1
ATOM 2285 C CA . PHE A 1 288 ? -4.567 -10.995 4.920 1.00 84.12 288 PHE A CA 1
ATOM 2286 C C . PHE A 1 288 ? -4.267 -12.450 4.571 1.00 84.12 288 PHE A C 1
ATOM 2288 O O . PHE A 1 288 ? -4.455 -12.845 3.415 1.00 84.12 288 PHE A O 1
ATOM 2295 N N . PRO A 1 289 ? -3.821 -13.276 5.530 1.00 77.81 289 PRO A N 1
ATOM 2296 C CA . PRO A 1 289 ? -3.800 -14.709 5.300 1.00 77.81 289 PRO A CA 1
ATOM 2297 C C . PRO A 1 289 ? -5.226 -15.165 4.999 1.00 77.81 289 PRO A C 1
ATOM 2299 O O . PRO A 1 289 ? -6.155 -14.891 5.760 1.00 77.81 289 PRO A O 1
ATOM 2302 N N . SER A 1 290 ? -5.395 -15.841 3.863 1.00 68.62 290 SER A N 1
ATOM 2303 C CA . SER A 1 290 ? -6.661 -16.480 3.527 1.00 68.62 290 SER A CA 1
ATOM 2304 C C . SER A 1 290 ? -7.028 -17.412 4.676 1.00 68.62 290 SER A C 1
ATOM 2306 O O . SER A 1 290 ? -6.275 -18.342 4.977 1.00 68.62 290 SER A O 1
ATOM 2308 N N . GLN A 1 291 ? -8.163 -17.168 5.334 1.00 64.19 291 GLN A N 1
ATOM 2309 C CA . GLN A 1 291 ? -8.724 -18.170 6.228 1.00 64.19 291 GLN A CA 1
ATOM 2310 C C . GLN A 1 291 ? -9.075 -19.356 5.335 1.00 64.19 291 GLN A C 1
ATOM 2312 O O . GLN A 1 291 ? -10.002 -19.271 4.534 1.00 64.19 291 GLN A O 1
ATOM 2317 N N . ASN A 1 292 ? -8.265 -20.417 5.389 1.00 54.97 292 ASN A N 1
ATOM 2318 C CA . ASN A 1 292 ? -8.501 -21.667 4.674 1.00 54.97 292 ASN A CA 1
ATOM 2319 C C . ASN A 1 292 ? -9.804 -22.294 5.195 1.00 54.97 292 ASN A C 1
ATOM 2321 O O . ASN A 1 292 ? -9.784 -23.226 5.994 1.00 54.97 292 ASN A O 1
ATOM 2325 N N . ASN A 1 293 ? -10.944 -21.766 4.760 1.00 53.16 293 ASN A N 1
ATOM 2326 C CA . ASN A 1 293 ? -12.262 -22.313 5.057 1.00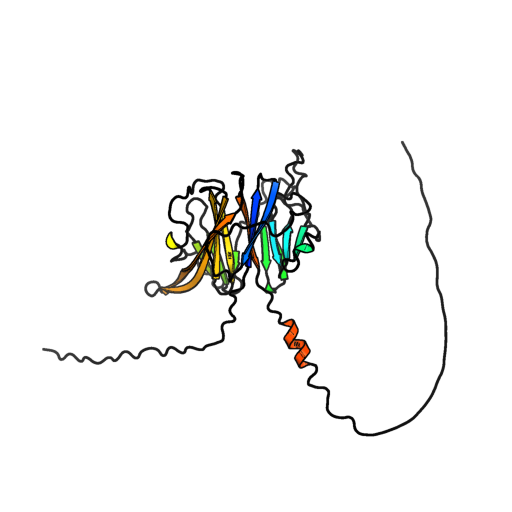 53.16 293 ASN A CA 1
ATOM 2327 C C . ASN A 1 293 ? -12.563 -23.540 4.182 1.00 53.16 293 ASN A C 1
ATOM 2329 O O . ASN A 1 293 ? -13.493 -24.283 4.478 1.00 53.16 293 ASN A O 1
ATOM 2333 N N . GLU A 1 294 ? -11.739 -23.815 3.165 1.00 54.28 294 GLU A N 1
ATOM 2334 C CA . GLU A 1 294 ? -11.919 -24.950 2.253 1.00 54.28 294 GLU A CA 1
ATOM 2335 C C . GLU A 1 294 ? -11.684 -26.322 2.915 1.00 54.28 294 GLU A C 1
ATOM 2337 O O . GLU A 1 294 ? -12.188 -27.324 2.423 1.00 54.28 294 GLU A O 1
ATOM 2342 N N . SER A 1 295 ? -11.005 -26.409 4.067 1.00 52.75 295 SER A N 1
ATOM 2343 C CA . SER A 1 295 ? -10.726 -27.708 4.706 1.00 52.75 295 SER A CA 1
ATOM 2344 C C . SER A 1 295 ? -11.823 -28.223 5.647 1.00 52.75 295 SER A C 1
ATOM 2346 O O . SER A 1 295 ? -11.742 -29.367 6.095 1.00 52.75 295 SER A O 1
ATOM 2348 N N . LYS A 1 296 ? -12.862 -27.431 5.955 1.00 53.25 296 LYS A N 1
ATOM 2349 C CA . LYS A 1 296 ? -13.964 -27.882 6.832 1.00 53.25 296 LYS A CA 1
ATOM 2350 C C . LYS A 1 296 ? -15.187 -28.409 6.087 1.00 53.25 296 LYS A C 1
ATOM 2352 O O . LYS A 1 296 ? -15.967 -29.145 6.684 1.00 53.25 296 LYS A O 1
ATOM 2357 N N . GLU A 1 297 ? -15.354 -28.089 4.806 1.00 53.22 297 GLU A N 1
ATOM 2358 C CA . GLU A 1 297 ? -16.548 -28.511 4.063 1.00 53.22 297 GLU A CA 1
ATOM 2359 C C . GLU A 1 297 ? -16.425 -29.935 3.490 1.00 53.22 297 GLU A C 1
ATOM 2361 O O . GLU A 1 297 ? -17.415 -30.670 3.475 1.00 53.22 297 GLU A O 1
ATOM 2366 N N . GLU A 1 298 ? -15.217 -30.389 3.129 1.00 54.06 298 GLU A N 1
ATOM 2367 C CA . GLU A 1 298 ? -14.992 -31.769 2.657 1.00 54.06 298 GLU A CA 1
ATOM 2368 C C . GLU A 1 298 ? -15.028 -32.810 3.789 1.00 54.06 298 GLU A C 1
ATOM 2370 O O . GLU A 1 298 ? -15.538 -33.909 3.589 1.00 54.06 298 GLU A O 1
ATOM 2375 N N . ALA A 1 299 ? -14.629 -32.458 5.017 1.00 54.97 299 ALA A N 1
ATOM 2376 C CA . ALA A 1 299 ? -14.681 -33.384 6.156 1.00 54.97 299 ALA A CA 1
ATOM 2377 C C . ALA A 1 299 ? -16.111 -33.686 6.660 1.00 54.97 299 ALA A C 1
ATOM 2379 O O . ALA A 1 299 ? -16.305 -34.616 7.441 1.00 54.97 299 ALA A O 1
ATOM 2380 N N . SER A 1 300 ? -17.124 -32.923 6.224 1.00 56.25 300 SER A N 1
ATOM 2381 C CA . SER A 1 300 ? -18.528 -33.144 6.613 1.00 56.25 300 SER A CA 1
ATOM 2382 C C . SER A 1 300 ? -19.313 -34.044 5.650 1.00 56.25 300 SER A C 1
ATOM 2384 O O . SER A 1 300 ? -20.405 -34.494 5.996 1.00 56.25 300 SER A O 1
ATOM 2386 N N . LYS A 1 301 ? -18.769 -34.343 4.460 1.00 57.16 301 LYS A N 1
ATOM 2387 C CA . LYS A 1 301 ? -19.445 -35.176 3.448 1.00 57.16 301 LYS A CA 1
ATOM 2388 C C . LYS A 1 301 ? -19.074 -36.660 3.507 1.00 57.16 301 LYS A C 1
ATOM 2390 O O . LYS A 1 301 ? -19.851 -37.475 3.023 1.00 57.16 301 LYS A O 1
ATOM 2395 N N . ASP A 1 302 ? -17.985 -37.020 4.184 1.00 55.72 302 ASP A N 1
ATOM 2396 C CA . ASP A 1 302 ? -17.558 -38.423 4.320 1.00 55.72 302 ASP A CA 1
ATOM 2397 C C . ASP A 1 302 ? -18.083 -39.124 5.588 1.00 55.72 302 ASP A C 1
ATOM 2399 O O . ASP A 1 302 ? -17.884 -40.324 5.764 1.00 55.72 302 ASP A O 1
ATOM 2403 N N . ALA A 1 303 ? -18.818 -38.422 6.459 1.00 55.41 303 ALA A N 1
ATOM 2404 C CA . ALA A 1 303 ? -19.377 -38.998 7.688 1.00 55.41 303 ALA A CA 1
ATOM 2405 C C . ALA A 1 303 ? -20.813 -39.557 7.548 1.00 55.41 303 ALA A C 1
ATOM 2407 O O . ALA A 1 303 ? -21.382 -40.008 8.541 1.00 55.41 303 ALA A O 1
ATOM 2408 N N . SER A 1 304 ? -21.419 -39.551 6.352 1.00 54.88 304 SER A N 1
ATOM 2409 C CA . SER A 1 304 ? -22.819 -39.981 6.149 1.00 54.88 304 SER A CA 1
ATOM 2410 C C . SER A 1 304 ? -23.020 -41.220 5.265 1.00 54.88 304 SER A C 1
ATOM 2412 O O . SER A 1 304 ? -24.162 -41.547 4.950 1.00 54.88 304 SER A O 1
ATOM 2414 N N . THR A 1 305 ? -21.966 -41.973 4.923 1.00 54.66 305 THR A N 1
ATOM 2415 C CA . THR A 1 305 ? -22.111 -43.194 4.099 1.00 54.66 305 THR A CA 1
ATOM 2416 C C . THR A 1 305 ? -21.462 -44.426 4.733 1.00 54.66 305 THR A C 1
ATOM 2418 O O . THR A 1 305 ? -20.569 -45.042 4.161 1.00 54.66 305 THR A O 1
ATOM 2421 N N . SER A 1 306 ? -21.918 -44.829 5.920 1.00 53.34 306 SER A N 1
ATOM 2422 C CA . SER A 1 306 ? -21.713 -46.205 6.392 1.00 53.34 306 SER A CA 1
ATOM 2423 C C . SER A 1 306 ? -22.827 -46.635 7.344 1.00 53.34 306 SER A C 1
ATOM 2425 O O . SER A 1 306 ? -22.654 -46.637 8.557 1.00 53.34 306 SER A O 1
ATOM 2427 N N . ASN A 1 307 ? -23.984 -46.974 6.789 1.00 54.31 307 ASN A N 1
ATOM 2428 C CA . ASN A 1 307 ? -24.841 -48.042 7.295 1.00 54.31 307 ASN A CA 1
ATOM 2429 C C . ASN A 1 307 ? -25.736 -48.503 6.140 1.00 54.31 307 ASN A C 1
ATOM 2431 O O . ASN A 1 307 ? -26.169 -47.686 5.336 1.00 54.31 307 ASN A O 1
ATOM 2435 N N . ASP A 1 308 ? -25.952 -49.815 6.080 1.00 48.91 308 ASP A N 1
ATOM 2436 C CA . ASP A 1 308 ? -26.791 -50.569 5.137 1.00 48.91 308 ASP A CA 1
ATOM 2437 C C . ASP A 1 308 ? -26.098 -51.144 3.892 1.00 48.91 308 ASP A C 1
ATOM 2439 O O . ASP A 1 308 ? -26.305 -50.722 2.758 1.00 48.91 308 ASP A O 1
ATOM 2443 N N . ILE A 1 309 ? -25.369 -52.247 4.103 1.00 44.59 309 ILE A N 1
ATOM 2444 C CA . ILE A 1 309 ? -25.388 -53.364 3.150 1.00 44.59 309 ILE A CA 1
ATOM 2445 C C . ILE A 1 309 ? -25.687 -54.645 3.927 1.00 44.59 309 ILE A C 1
ATOM 2447 O O . ILE A 1 309 ? -24.810 -55.226 4.564 1.00 44.59 309 ILE A O 1
ATOM 2451 N N . ASN A 1 310 ? -26.933 -55.110 3.827 1.00 46.28 310 ASN A N 1
ATOM 2452 C CA . ASN A 1 310 ? -27.237 -56.525 3.949 1.00 46.28 310 ASN A CA 1
ATOM 2453 C C . ASN A 1 310 ? -28.348 -56.926 2.966 1.00 46.28 310 ASN A C 1
ATOM 2455 O O . ASN A 1 310 ? -29.451 -56.388 2.981 1.00 46.28 310 ASN A O 1
ATOM 2459 N N . SER A 1 311 ? -28.030 -57.964 2.192 1.00 42.22 311 SER A N 1
ATOM 2460 C CA . SER A 1 311 ? -28.922 -58.871 1.462 1.00 42.22 311 SER A CA 1
ATOM 2461 C C . SER A 1 311 ? -29.485 -58.456 0.084 1.00 42.22 311 SER A C 1
ATOM 2463 O O . SER A 1 311 ? -30.318 -57.570 -0.057 1.00 42.22 311 SER A O 1
ATOM 2465 N N . SER A 1 312 ? -29.102 -59.273 -0.909 1.00 39.25 312 SER A N 1
ATOM 2466 C CA . SER A 1 312 ? -30.002 -60.048 -1.792 1.00 39.25 312 SER A CA 1
ATOM 2467 C C . SER A 1 312 ? -29.826 -59.837 -3.302 1.00 39.25 312 SER A C 1
ATOM 2469 O O . SER A 1 312 ? -30.320 -58.887 -3.897 1.00 39.25 312 SER A O 1
ATOM 2471 N N . ASN A 1 313 ? -29.155 -60.828 -3.900 1.00 39.31 313 ASN A N 1
ATOM 2472 C CA . ASN A 1 313 ? -29.374 -61.437 -5.219 1.00 39.31 313 ASN A CA 1
ATOM 2473 C C . ASN A 1 313 ? -30.555 -60.912 -6.062 1.00 39.31 313 ASN A C 1
ATOM 2475 O O . ASN A 1 313 ? -31.703 -61.060 -5.650 1.00 39.31 313 ASN A O 1
ATOM 2479 N N . ASN A 1 314 ? -30.305 -60.588 -7.339 1.00 36.44 314 ASN A N 1
ATOM 2480 C CA . ASN A 1 314 ? -30.745 -61.482 -8.420 1.00 36.44 314 ASN A CA 1
ATOM 2481 C C . ASN A 1 314 ? -30.130 -61.177 -9.796 1.00 36.44 314 ASN A C 1
ATOM 2483 O O . ASN A 1 314 ? -29.884 -60.036 -10.175 1.00 36.44 314 ASN A O 1
ATOM 2487 N N . ASN A 1 315 ? -29.928 -62.269 -10.531 1.00 37.00 315 ASN A N 1
ATOM 2488 C CA . ASN A 1 315 ? -29.432 -62.386 -11.899 1.00 37.00 315 ASN A CA 1
ATOM 2489 C C . ASN A 1 315 ? -30.312 -61.669 -12.941 1.00 37.00 315 ASN A C 1
ATOM 2491 O O . ASN A 1 315 ? -31.534 -61.757 -12.856 1.00 37.00 315 ASN A O 1
ATOM 2495 N N . ASN A 1 316 ? -29.715 -61.123 -14.009 1.00 34.50 316 ASN A N 1
ATOM 2496 C CA . ASN A 1 316 ? -29.705 -61.752 -15.346 1.00 34.50 316 ASN A CA 1
ATOM 2497 C C . ASN A 1 316 ? -29.285 -60.782 -16.471 1.00 34.50 316 ASN A C 1
ATOM 2499 O O . ASN A 1 316 ? -29.973 -59.817 -16.774 1.00 34.50 316 ASN A O 1
ATOM 2503 N N . ASN A 1 317 ? -28.199 -61.179 -17.139 1.00 37.03 317 ASN A N 1
ATOM 2504 C CA . ASN A 1 317 ? -28.060 -61.377 -18.584 1.00 37.03 317 ASN A CA 1
ATOM 2505 C C . ASN A 1 317 ? -28.230 -60.241 -19.619 1.00 37.03 317 ASN A C 1
ATOM 2507 O O . ASN A 1 317 ? -29.255 -59.582 -19.739 1.00 37.03 317 ASN A O 1
ATOM 2511 N N . ASN A 1 318 ? -27.247 -60.289 -20.532 1.00 33.72 318 ASN A N 1
ATOM 2512 C CA . ASN A 1 318 ? -27.330 -60.119 -21.986 1.00 33.72 318 ASN A CA 1
ATOM 2513 C C . ASN A 1 318 ? -26.902 -58.778 -22.617 1.00 33.72 318 ASN A C 1
ATOM 2515 O O . ASN A 1 318 ? -27.687 -57.887 -22.902 1.00 33.72 318 ASN A O 1
ATOM 2519 N N . ASP A 1 319 ? -25.622 -58.796 -23.004 1.00 40.41 319 ASP A N 1
ATOM 2520 C CA . ASP A 1 319 ? -25.176 -58.948 -24.400 1.00 40.41 319 ASP A CA 1
ATOM 2521 C C . ASP A 1 319 ? -24.773 -57.734 -25.259 1.00 40.41 319 ASP A C 1
ATOM 2523 O O . ASP A 1 319 ? -25.424 -56.704 -25.369 1.00 40.41 319 ASP A O 1
ATOM 2527 N N . ALA A 1 320 ? -23.712 -58.030 -26.019 1.00 38.09 320 ALA A N 1
ATOM 2528 C CA . ALA A 1 320 ? -23.395 -57.554 -27.364 1.00 38.09 320 ALA A CA 1
ATOM 2529 C C . ALA A 1 320 ? -22.793 -56.144 -27.601 1.00 38.09 320 ALA A C 1
ATOM 2531 O O . ALA A 1 320 ? -23.439 -55.181 -27.989 1.00 38.09 320 ALA A O 1
ATOM 2532 N N . LYS A 1 321 ? -21.452 -56.160 -27.666 1.00 38.12 321 LYS A N 1
ATOM 2533 C CA . LYS A 1 321 ? -20.644 -55.962 -28.896 1.00 38.12 321 LYS A CA 1
ATOM 2534 C C . LYS A 1 321 ? -20.801 -54.662 -29.728 1.00 38.12 321 LYS A C 1
ATOM 2536 O O . LYS A 1 321 ? -21.731 -54.490 -30.499 1.00 38.12 321 LYS A O 1
ATOM 2541 N N . LYS A 1 322 ? -19.610 -54.062 -29.913 1.00 39.09 322 LYS A N 1
ATOM 2542 C CA . LYS A 1 322 ? -18.962 -53.681 -31.198 1.00 39.09 322 LYS A CA 1
ATOM 2543 C C . LYS A 1 322 ? -19.257 -52.293 -31.817 1.00 39.09 322 LYS A C 1
ATOM 2545 O O . LYS A 1 322 ? -20.288 -52.072 -32.428 1.00 39.09 322 LYS A O 1
ATOM 2550 N N . LYS A 1 323 ? -18.127 -51.581 -32.004 1.00 37.12 323 LYS A N 1
ATOM 2551 C CA . LYS A 1 323 ? -17.503 -51.152 -33.291 1.00 37.12 323 LYS A CA 1
ATOM 2552 C C . LYS A 1 323 ? -17.558 -49.661 -33.695 1.00 37.12 323 LYS A C 1
ATOM 2554 O O . LYS A 1 323 ? -18.610 -49.111 -33.963 1.00 37.12 323 LYS A O 1
ATOM 2559 N N . LYS A 1 324 ? -16.346 -49.222 -34.102 1.00 36.16 324 LYS A N 1
ATOM 2560 C CA . LYS A 1 324 ? -15.970 -48.432 -35.310 1.00 36.16 324 LYS A CA 1
ATOM 2561 C C . LYS A 1 324 ? -16.098 -46.900 -35.216 1.00 36.16 324 LYS A C 1
ATOM 2563 O O . LYS A 1 324 ? -17.170 -46.368 -35.024 1.00 36.16 324 LYS A O 1
ATOM 2568 N N . LYS A 1 325 ? -14.985 -46.152 -35.289 1.00 34.69 325 LYS A N 1
ATOM 2569 C CA . LYS A 1 325 ? -14.093 -45.807 -36.440 1.00 34.69 325 LYS A CA 1
ATOM 2570 C C . LYS A 1 325 ? -14.496 -44.499 -37.156 1.00 34.69 325 LYS A C 1
ATOM 2572 O O . LYS A 1 325 ? -15.480 -44.473 -37.874 1.00 34.69 325 LYS A O 1
ATOM 2577 N N . LYS A 1 326 ? -13.520 -43.576 -37.170 1.00 32.78 326 LYS A N 1
ATOM 2578 C CA . LYS A 1 326 ? -13.049 -42.734 -38.299 1.00 32.78 326 LYS A CA 1
ATOM 2579 C C . LYS A 1 326 ? -13.959 -41.632 -38.879 1.00 32.78 326 LYS A C 1
ATOM 2581 O O . LYS A 1 326 ? -14.887 -41.923 -39.616 1.00 32.78 326 LYS A O 1
ATOM 2586 N N . LYS A 1 327 ? -13.443 -40.396 -38.808 1.00 36.97 327 LYS A N 1
ATOM 2587 C CA . LYS A 1 327 ? -13.273 -39.370 -39.881 1.00 36.97 327 LYS A CA 1
ATOM 2588 C C . LYS A 1 327 ? -12.409 -38.265 -39.235 1.00 36.97 327 LYS A C 1
ATOM 2590 O O . LYS A 1 327 ? -12.828 -37.740 -38.224 1.00 36.97 327 LYS A O 1
ATOM 2595 N N . LYS A 1 328 ? -11.152 -37.923 -39.554 1.00 33.91 328 LYS A N 1
ATOM 2596 C CA . LYS A 1 328 ? -10.294 -37.812 -40.756 1.00 33.91 328 LYS A CA 1
ATOM 2597 C C . LYS A 1 328 ? -10.832 -36.883 -41.854 1.00 33.91 328 LYS A C 1
ATOM 2599 O O . LYS A 1 328 ? -11.587 -37.349 -42.697 1.00 33.91 328 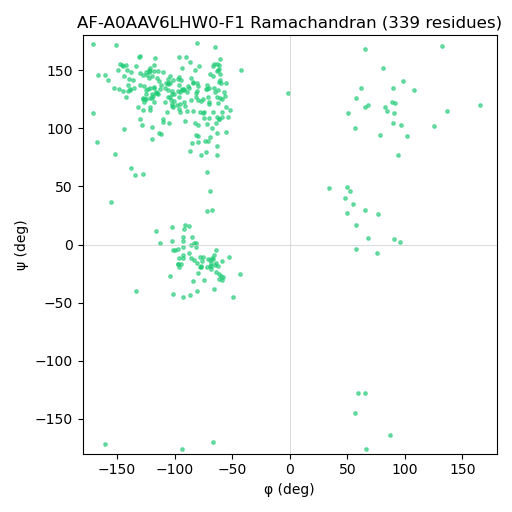LYS A O 1
ATOM 2604 N N . LYS A 1 329 ? -10.286 -35.653 -41.886 1.00 35.75 329 LYS A N 1
ATOM 2605 C CA . LYS A 1 329 ? -9.777 -34.846 -43.033 1.00 35.75 329 LYS A CA 1
ATOM 2606 C C . LYS A 1 329 ? -10.225 -33.373 -42.936 1.00 35.75 329 LYS A C 1
ATOM 2608 O O . LYS A 1 329 ? -11.411 -33.110 -42.900 1.00 35.75 329 LYS A O 1
ATOM 2613 N N . LYS A 1 330 ? -9.310 -32.407 -42.766 1.00 34.56 330 LYS A N 1
ATOM 2614 C CA . LYS A 1 330 ? -8.322 -31.853 -43.732 1.00 34.56 330 LYS A CA 1
ATOM 2615 C C . LYS A 1 330 ? -8.920 -30.666 -44.506 1.00 34.56 330 LYS A C 1
ATOM 2617 O O . LYS A 1 330 ? -9.644 -30.881 -45.469 1.00 34.56 330 LYS A O 1
ATOM 2622 N N . ARG A 1 331 ? -8.517 -29.439 -44.157 1.00 37.62 331 ARG A N 1
ATOM 2623 C CA . ARG A 1 331 ? -8.496 -28.288 -45.075 1.00 37.62 331 ARG A CA 1
ATOM 2624 C C . ARG A 1 331 ? -7.276 -27.411 -44.768 1.00 37.62 331 ARG A C 1
ATOM 2626 O O . ARG A 1 331 ? -7.257 -26.644 -43.821 1.00 37.62 331 ARG A O 1
ATOM 2633 N N . VAL A 1 332 ? -6.243 -27.613 -45.580 1.00 38.62 332 VAL A N 1
ATOM 2634 C CA . VAL A 1 332 ? -5.067 -26.755 -45.785 1.00 38.62 332 VAL A CA 1
ATOM 2635 C C . VAL A 1 332 ? -5.038 -26.475 -47.290 1.00 38.62 332 VAL A C 1
ATOM 2637 O O . VAL A 1 332 ? -5.347 -27.397 -48.052 1.00 38.62 332 VAL A O 1
ATOM 2640 N N . ARG A 1 333 ? -4.597 -25.263 -47.675 1.00 39.53 333 ARG A N 1
ATOM 2641 C CA . ARG A 1 333 ? -4.454 -24.669 -49.033 1.00 39.53 333 ARG A CA 1
ATOM 2642 C C . ARG A 1 333 ? -5.713 -23.924 -49.520 1.00 39.53 333 ARG A C 1
ATOM 2644 O O . ARG A 1 333 ? -6.802 -24.462 -49.420 1.00 39.53 333 ARG A O 1
ATOM 2651 N N . ASN A 1 334 ? -5.653 -22.722 -50.104 1.00 34.66 334 ASN A N 1
ATOM 2652 C CA . ASN A 1 334 ? -4.559 -22.048 -50.817 1.00 34.66 334 ASN A CA 1
ATOM 2653 C C . ASN A 1 334 ? -4.899 -20.567 -51.134 1.00 34.66 334 ASN A C 1
ATOM 2655 O O . ASN A 1 334 ? -6.071 -20.208 -51.090 1.00 34.66 334 ASN A O 1
ATOM 2659 N N . LYS A 1 335 ? -3.879 -19.845 -51.649 1.00 41.19 335 LYS A N 1
ATOM 2660 C CA . LYS A 1 335 ? -3.831 -18.511 -52.325 1.00 41.19 335 LYS A CA 1
ATOM 2661 C C . LYS A 1 335 ? -3.463 -17.369 -51.369 1.00 41.19 335 LYS A C 1
ATOM 2663 O O . LYS A 1 335 ? -4.265 -17.009 -50.529 1.00 41.19 335 LYS A O 1
ATOM 2668 N N . LYS A 1 336 ? -2.245 -16.808 -51.333 1.00 41.62 336 LYS A N 1
ATOM 2669 C CA . LYS A 1 336 ? -1.185 -16.491 -52.323 1.00 41.62 336 LYS A CA 1
ATOM 2670 C C . LYS A 1 336 ? -1.585 -15.433 -53.371 1.00 41.62 336 LYS A C 1
ATOM 2672 O O . LYS A 1 336 ? -2.408 -15.717 -54.235 1.00 41.62 336 LYS A O 1
ATOM 2677 N N . LYS A 1 337 ? -0.816 -14.330 -53.325 1.00 42.59 337 LYS A N 1
ATOM 2678 C CA . LYS A 1 337 ? -0.557 -13.246 -54.299 1.00 42.59 337 LYS A CA 1
ATOM 2679 C C . LYS A 1 337 ? -1.459 -11.999 -54.258 1.00 42.59 337 LYS A C 1
ATOM 2681 O O . LYS A 1 337 ? -2.568 -12.031 -54.773 1.00 42.59 337 LYS A O 1
ATOM 2686 N N . LYS A 1 338 ? -0.860 -10.862 -53.877 1.00 46.53 338 LYS A N 1
ATOM 2687 C CA . LYS A 1 338 ? -0.482 -9.805 -54.836 1.00 46.53 338 LYS A CA 1
ATOM 2688 C C . LYS A 1 338 ? 0.710 -8.982 -54.320 1.00 46.53 338 LYS A C 1
ATOM 2690 O O . LYS A 1 338 ? 0.787 -8.664 -53.142 1.00 46.53 338 LYS A O 1
ATOM 2695 N N . GLN A 1 339 ? 1.649 -8.759 -55.234 1.00 47.81 339 GLN A N 1
ATOM 2696 C CA . GLN A 1 339 ? 2.843 -7.918 -55.165 1.00 47.81 339 GLN A CA 1
ATOM 2697 C C . GLN A 1 339 ? 2.509 -6.530 -55.736 1.00 47.81 339 GLN A C 1
ATOM 2699 O O . GLN A 1 339 ? 1.681 -6.460 -56.641 1.00 47.81 339 GLN A O 1
ATOM 2704 N N . VAL A 1 340 ? 3.231 -5.523 -55.234 1.00 52.03 340 VAL A N 1
ATOM 2705 C CA . VAL A 1 340 ? 3.868 -4.394 -55.945 1.00 52.03 340 VAL A CA 1
ATOM 2706 C C . VAL A 1 340 ? 3.009 -3.584 -56.924 1.00 52.03 340 VAL A C 1
ATOM 2708 O O . VAL A 1 340 ? 2.704 -4.036 -58.027 1.00 52.03 340 VAL A O 1
ATOM 2711 N N . GLN A 1 341 ? 2.780 -2.326 -56.547 1.00 55.06 341 GLN A N 1
ATOM 2712 C CA . GLN A 1 341 ? 3.156 -1.165 -57.353 1.00 55.06 341 GLN A CA 1
ATOM 2713 C C . GLN A 1 341 ? 3.747 -0.103 -56.432 1.00 55.06 341 GLN A C 1
ATOM 2715 O O . GLN A 1 341 ? 3.240 -0.007 -55.289 1.00 55.06 341 GLN A O 1
#

Radius of gyration: 29.32 Å; Cα contacts (8 Å, |Δi|>4): 619; chains: 1; bounding box: 57×86×116 Å

Solvent-accessible surface area (backbone atoms only — not comparable to full-atom values): 21164 Å² total; per-residue (Å²): 142,80,90,83,85,89,84,81,83,80,80,77,80,83,81,80,79,75,80,69,81,71,76,79,67,58,60,34,29,38,37,35,28,36,29,36,79,75,64,42,62,38,33,38,76,49,59,46,76,62,86,70,58,74,76,47,71,52,63,68,69,46,78,64,61,98,60,64,47,37,56,37,16,50,39,51,55,70,61,27,42,37,42,35,23,0,28,41,80,87,56,80,58,91,79,52,77,44,45,27,25,53,24,36,34,34,43,67,92,47,48,90,73,45,71,40,83,53,78,57,51,99,59,39,18,30,49,23,46,42,48,54,45,72,97,72,70,41,75,48,80,44,58,38,56,48,72,72,82,63,94,78,75,84,60,79,81,92,82,52,77,40,82,88,79,33,35,34,52,47,71,49,62,81,91,46,75,54,45,39,33,38,27,50,68,78,43,87,84,58,63,82,38,68,36,39,68,36,44,65,89,56,45,90,81,78,91,70,65,76,85,42,87,51,46,40,77,45,73,32,67,53,54,94,52,26,35,35,40,38,37,30,46,72,87,92,41,38,33,39,37,42,25,33,30,41,50,44,80,40,77,35,88,87,78,74,44,74,42,41,35,33,40,75,73,47,80,38,55,33,41,40,85,39,95,54,92,59,47,29,66,73,48,69,46,57,37,59,73,77,78,77,65,75,72,62,62,63,69,66,67,73,78,78,81,85,84,89,88,82,89,82,88,81,89,80,88,85,86,80,84,88,85,85,86,91,83,92,86,89,89,81,88,86,84,87,88,88,78,90,134

Organism: NCBI:txid479676

Nearest PDB structures (foldseek):
  8pjz-assembly1_A  TM=4.219E-01  e=1.259E-07  synthetic construct
  8pjt-assembly3_C  TM=4.162E-01  e=2.484E-07  synthetic construct
  7onh-assembly2_B  TM=4.284E-01  e=1.075E-06  synthetic construct
  7qzq-assembly2_B  TM=3.607E-01  e=3.771E-06  Homo sapiens
  8ow1-assembly1_P  TM=2.583E-01  e=9.606E-01  Saccharomyces cerevisiae

Secondary structure (DSSP, 8-state):
--PPP-----PPP------------TTPEEEEEEEETTTEEEEEEEETT----S-EEE---SPPPSS--BT-EEEEETTEEEEE--B-SSS--TTS--B---EEEEETT-GGG--EE-PPPSS-EES-EEEEEGGGTEEEEE--EES---TT--PPPP-EEETTTTEEEEE--TTSTT-EEEEETTSTTPPPEEPBT-SGGGS--SS--TT-TT-EEEEEE-STTEEEEEEEEESSSEEEEEEEEEEEEEE-TTT--EEEEEEEEEEEEEEE----TT-EEEEEEEEPPP--THHHHGGGTTTS--S----------------------------------

Mean predicted aligned error: 13.72 Å

InterPro domains:
  IPR015915 Kelch-type beta-propeller [G3DSA:2.120.10.80] (18-261)
  IPR015915 Kelch-type beta-propeller [SSF117281] (56-209)

pLDDT: mean 71.64, std 18.34, range [32.78, 96.69]